Protein AF-A0A1B6KU63-F1 (afdb_monomer_lite)

Structure (mmCIF, N/CA/C/O backbone):
data_AF-A0A1B6KU63-F1
#
_entry.id   AF-A0A1B6KU63-F1
#
loop_
_atom_site.group_PDB
_atom_site.id
_atom_site.type_symbol
_atom_site.label_atom_id
_atom_site.label_alt_id
_atom_site.label_comp_id
_atom_site.label_asym_id
_atom_site.label_entity_id
_atom_site.label_seq_id
_atom_site.pdbx_PDB_ins_code
_atom_site.Cartn_x
_atom_site.Cartn_y
_atom_site.Cartn_z
_atom_site.occupancy
_atom_site.B_iso_or_equiv
_atom_site.auth_seq_id
_atom_site.auth_comp_id
_atom_site.auth_asym_id
_atom_site.auth_atom_id
_atom_site.pdbx_PDB_model_num
ATOM 1 N N . VAL A 1 1 ? 23.664 9.481 19.970 1.00 39.94 1 VAL A N 1
ATOM 2 C CA . VAL A 1 1 ? 23.948 9.221 18.544 1.00 39.94 1 VAL A CA 1
ATOM 3 C C . VAL A 1 1 ? 24.252 7.745 18.450 1.00 39.94 1 VAL A C 1
ATOM 5 O O . VAL A 1 1 ? 25.367 7.347 18.764 1.00 39.94 1 VAL A O 1
ATOM 8 N N . GLU A 1 2 ? 23.230 6.932 18.202 1.00 42.34 2 GLU A N 1
ATOM 9 C CA . GLU A 1 2 ? 23.441 5.509 17.947 1.00 42.34 2 GLU A CA 1
ATOM 10 C C . GLU A 1 2 ? 24.130 5.397 16.589 1.00 42.34 2 GLU A C 1
ATOM 12 O O . GLU A 1 2 ? 23.636 5.909 15.587 1.00 42.34 2 GLU A O 1
ATOM 17 N N . THR A 1 3 ? 25.344 4.853 16.573 1.00 46.06 3 THR A N 1
ATOM 18 C CA . THR A 1 3 ? 26.026 4.541 15.319 1.00 46.06 3 THR A CA 1
ATOM 19 C C . THR A 1 3 ? 25.211 3.462 14.612 1.00 46.06 3 THR A C 1
ATOM 21 O O . THR A 1 3 ? 24.935 2.445 15.256 1.00 46.06 3 THR A O 1
ATOM 24 N N . PRO A 1 4 ? 24.824 3.649 13.336 1.00 54.72 4 PRO A N 1
ATOM 25 C CA . PRO A 1 4 ? 24.112 2.612 12.602 1.00 54.72 4 PRO A CA 1
ATOM 26 C C . PRO A 1 4 ? 24.938 1.318 12.628 1.00 54.72 4 PRO A C 1
ATOM 28 O O . PRO A 1 4 ? 26.175 1.399 12.636 1.00 54.72 4 PRO A O 1
ATOM 31 N N . PRO A 1 5 ? 24.293 0.140 12.692 1.00 54.41 5 PRO A N 1
ATOM 32 C CA . PRO A 1 5 ? 25.000 -1.129 12.728 1.00 54.41 5 PRO A CA 1
ATOM 33 C C . PRO A 1 5 ? 25.844 -1.242 11.461 1.00 54.41 5 PRO A C 1
ATOM 35 O O . PRO A 1 5 ? 25.329 -1.391 10.358 1.00 54.41 5 PRO A O 1
ATOM 38 N N . VAL A 1 6 ? 27.160 -1.115 11.618 1.00 58.03 6 VAL A N 1
ATOM 39 C CA . VAL A 1 6 ? 28.099 -1.399 10.538 1.00 58.03 6 VAL A CA 1
ATOM 40 C C . VAL A 1 6 ? 28.054 -2.904 10.341 1.00 58.03 6 VAL A C 1
ATOM 42 O O . VAL A 1 6 ? 28.372 -3.647 11.273 1.00 58.03 6 VAL A O 1
ATOM 45 N N . ASP A 1 7 ? 27.652 -3.354 9.154 1.00 63.66 7 ASP A N 1
ATOM 46 C CA . ASP A 1 7 ? 27.760 -4.760 8.781 1.00 63.66 7 ASP A CA 1
ATOM 47 C C . ASP A 1 7 ? 29.233 -5.185 8.904 1.00 63.66 7 ASP A C 1
ATOM 49 O O . ASP A 1 7 ? 30.091 -4.862 8.074 1.00 63.66 7 ASP A O 1
ATOM 53 N N . HIS A 1 8 ? 29.538 -5.890 9.996 1.00 66.81 8 HIS A N 1
ATOM 54 C CA . HIS A 1 8 ? 30.879 -6.356 10.333 1.00 66.81 8 HIS A CA 1
ATOM 55 C C . HIS A 1 8 ? 31.481 -7.244 9.236 1.00 66.81 8 HIS A C 1
ATOM 57 O O . HIS A 1 8 ? 32.706 -7.352 9.153 1.00 66.81 8 HIS A O 1
ATOM 63 N N . GLN A 1 9 ? 30.654 -7.859 8.384 1.00 71.88 9 GLN A N 1
ATOM 64 C CA . GLN A 1 9 ? 31.113 -8.671 7.258 1.00 71.88 9 GLN A CA 1
ATOM 65 C C . GLN A 1 9 ? 31.595 -7.794 6.094 1.00 71.88 9 GLN A C 1
ATOM 67 O O . GLN A 1 9 ? 32.553 -8.138 5.397 1.00 71.88 9 GLN A O 1
ATOM 72 N N . CYS A 1 10 ? 31.013 -6.608 5.929 1.00 77.56 10 CYS A N 1
ATOM 73 C CA . CYS A 1 10 ? 31.430 -5.640 4.920 1.00 77.56 10 CYS A CA 1
ATOM 74 C C . CYS A 1 10 ? 32.659 -4.816 5.320 1.00 77.56 10 CYS A C 1
ATOM 76 O O . CYS A 1 10 ? 33.333 -4.269 4.451 1.00 77.56 10 CYS A O 1
ATOM 78 N N . ALA A 1 11 ? 33.035 -4.804 6.602 1.00 76.81 11 ALA A N 1
ATOM 79 C CA . ALA A 1 11 ? 34.240 -4.121 7.082 1.00 76.81 11 ALA A CA 1
ATOM 80 C C . ALA A 1 11 ? 35.550 -4.635 6.444 1.00 76.81 11 ALA A C 1
ATOM 82 O O . ALA A 1 11 ? 36.534 -3.898 6.379 1.00 76.81 11 ALA A O 1
ATOM 83 N N . TYR A 1 12 ? 35.568 -5.887 5.969 1.00 77.31 12 TYR A N 1
ATOM 84 C CA . TYR A 1 12 ? 36.743 -6.529 5.362 1.00 77.31 12 TYR A CA 1
ATOM 85 C C . TYR A 1 12 ? 36.529 -6.948 3.901 1.00 77.31 12 TYR A C 1
ATOM 87 O O . TYR A 1 12 ? 37.409 -7.574 3.307 1.00 77.31 12 TYR A O 1
ATOM 95 N N . THR A 1 13 ? 35.383 -6.603 3.314 1.00 79.38 13 THR A N 1
ATOM 96 C CA . THR A 1 13 ? 35.032 -6.965 1.938 1.00 79.38 13 THR A CA 1
ATOM 97 C C . THR A 1 13 ? 35.339 -5.790 1.012 1.00 79.38 13 THR A C 1
ATOM 99 O O . THR A 1 13 ? 34.719 -4.734 1.106 1.00 79.38 13 THR A O 1
ATOM 102 N N . LEU A 1 14 ? 36.317 -5.957 0.115 1.00 82.38 14 LEU A N 1
ATOM 103 C CA . LEU A 1 14 ? 36.693 -4.931 -0.858 1.00 82.38 14 LEU A CA 1
ATOM 104 C C . LEU A 1 14 ? 35.921 -5.148 -2.166 1.00 82.38 14 LEU A C 1
ATOM 106 O O . LEU A 1 14 ? 36.282 -6.006 -2.969 1.00 82.38 14 LEU A O 1
ATOM 110 N N . CYS A 1 15 ? 34.855 -4.378 -2.359 1.00 85.25 15 CYS A N 1
ATOM 111 C CA . CYS A 1 15 ? 34.044 -4.417 -3.572 1.00 85.25 15 CYS A CA 1
ATOM 112 C C . CYS A 1 15 ? 34.633 -3.531 -4.685 1.00 85.25 15 CYS A C 1
ATOM 114 O O . CYS A 1 15 ? 35.236 -2.489 -4.417 1.00 85.25 15 CYS A O 1
ATOM 116 N N . GLU A 1 16 ? 34.481 -3.955 -5.943 1.00 90.12 16 GLU A N 1
ATOM 117 C CA . GLU A 1 16 ? 34.925 -3.188 -7.112 1.00 90.12 16 GLU A CA 1
ATOM 118 C C . GLU A 1 16 ? 34.040 -1.947 -7.333 1.00 90.12 16 GLU A C 1
ATOM 120 O O . GLU A 1 16 ? 32.892 -1.881 -6.884 1.00 90.12 16 GLU A O 1
ATOM 125 N N . THR A 1 17 ? 34.553 -0.944 -8.050 1.00 85.12 17 THR A N 1
ATOM 126 C CA . THR A 1 17 ? 33.769 0.247 -8.413 1.00 85.12 17 THR A CA 1
ATOM 127 C C . THR A 1 17 ? 32.498 -0.136 -9.166 1.00 85.12 17 THR A C 1
ATOM 129 O O . THR A 1 17 ? 32.560 -0.894 -10.130 1.00 85.12 17 THR A O 1
ATOM 132 N N . GLY A 1 18 ? 31.361 0.430 -8.755 1.00 82.38 18 GLY A N 1
ATOM 133 C CA . GLY A 1 18 ? 30.047 0.083 -9.307 1.00 82.38 18 GLY A CA 1
ATOM 134 C C . GLY A 1 18 ? 29.340 -1.056 -8.568 1.00 82.38 18 GLY A C 1
ATOM 135 O O . GLY A 1 18 ? 28.272 -1.478 -9.001 1.00 82.38 18 GLY A O 1
ATOM 136 N N . THR A 1 19 ? 29.897 -1.539 -7.453 1.00 89.12 19 THR A N 1
ATOM 137 C CA . THR A 1 19 ? 29.253 -2.523 -6.575 1.00 89.12 19 THR A CA 1
ATOM 138 C C . THR A 1 19 ? 29.197 -2.028 -5.128 1.00 89.12 19 THR A C 1
ATOM 140 O O . THR A 1 19 ? 30.015 -1.205 -4.715 1.00 89.12 19 THR A O 1
ATOM 143 N N . TYR A 1 20 ? 28.224 -2.509 -4.357 1.00 87.12 20 TYR A N 1
ATOM 144 C CA . TYR A 1 20 ? 28.087 -2.252 -2.925 1.00 87.12 20 TYR A CA 1
ATOM 145 C C . TYR A 1 20 ? 28.146 -3.566 -2.144 1.00 87.12 20 TYR A C 1
ATOM 147 O O . TYR A 1 20 ? 27.834 -4.630 -2.681 1.00 87.12 20 TYR A O 1
ATOM 155 N N . CYS A 1 21 ? 28.580 -3.496 -0.887 1.00 85.75 21 CYS A N 1
ATOM 156 C CA . CYS A 1 21 ? 28.641 -4.663 -0.017 1.00 85.75 21 CYS A CA 1
ATOM 157 C C . CYS A 1 21 ? 27.356 -4.792 0.799 1.00 85.75 21 CYS A C 1
ATOM 159 O O . CYS A 1 21 ? 26.940 -3.823 1.429 1.00 85.75 21 CYS A O 1
ATOM 161 N N . LEU A 1 22 ? 26.781 -5.990 0.813 1.00 85.81 22 LEU A N 1
ATOM 162 C CA . LEU A 1 22 ? 25.681 -6.378 1.688 1.00 85.81 22 LEU A CA 1
ATOM 163 C C . LEU A 1 22 ? 25.919 -7.822 2.145 1.00 85.81 22 LEU A C 1
ATOM 165 O O . LEU A 1 22 ? 26.167 -8.696 1.310 1.00 85.81 22 LEU A O 1
ATOM 169 N N . ASP A 1 23 ? 25.905 -8.073 3.453 1.00 83.56 23 ASP A N 1
ATOM 170 C CA . ASP A 1 23 ? 26.129 -9.394 4.057 1.00 83.56 23 ASP A CA 1
ATOM 171 C C . ASP A 1 23 ? 27.428 -10.069 3.574 1.00 83.56 23 ASP A C 1
ATOM 173 O O . ASP A 1 23 ? 27.465 -11.248 3.204 1.00 83.56 23 ASP A O 1
ATOM 177 N N . GLY A 1 24 ? 28.510 -9.286 3.486 1.00 83.69 24 GLY A N 1
ATOM 178 C CA . GLY A 1 24 ? 29.826 -9.766 3.043 1.00 83.69 24 GLY A CA 1
ATOM 179 C C . GLY A 1 24 ? 29.911 -10.164 1.562 1.00 83.69 24 GLY A C 1
ATOM 180 O O . GLY A 1 24 ? 30.882 -10.804 1.151 1.00 83.69 24 GLY A O 1
ATOM 181 N N . LYS A 1 25 ? 28.914 -9.807 0.743 1.00 87.75 25 LYS A N 1
ATOM 182 C CA . LYS A 1 25 ? 28.892 -10.048 -0.707 1.00 87.75 25 LYS A CA 1
ATOM 183 C C . LYS A 1 25 ? 28.777 -8.740 -1.476 1.00 87.75 25 LYS A C 1
ATOM 185 O O . LYS A 1 25 ? 28.112 -7.809 -1.036 1.00 87.75 25 LYS A O 1
ATOM 190 N N . CYS A 1 26 ? 29.408 -8.690 -2.647 1.00 90.00 26 CYS A N 1
ATOM 191 C CA . CYS A 1 26 ? 29.334 -7.533 -3.534 1.00 90.00 26 CYS A CA 1
ATOM 192 C C . CYS A 1 26 ? 28.193 -7.695 -4.538 1.00 90.00 26 CYS A C 1
ATOM 194 O O . CYS A 1 26 ? 28.135 -8.693 -5.260 1.00 90.00 26 CYS A O 1
ATOM 196 N N . TYR A 1 27 ? 27.334 -6.685 -4.611 1.00 90.25 27 TYR A N 1
ATOM 197 C CA . TYR A 1 27 ? 26.221 -6.601 -5.549 1.00 90.25 27 TYR A CA 1
ATOM 198 C C . TYR A 1 27 ? 26.385 -5.380 -6.453 1.00 90.25 27 TYR A C 1
ATOM 200 O O . TYR A 1 27 ? 26.874 -4.350 -5.990 1.00 90.25 27 TYR A O 1
ATOM 208 N N . PRO A 1 28 ? 25.999 -5.458 -7.737 1.00 89.31 28 PRO A N 1
ATOM 209 C CA . PRO A 1 28 ? 26.008 -4.294 -8.615 1.00 89.31 28 PRO A CA 1
ATOM 210 C C . PRO A 1 28 ? 25.100 -3.196 -8.060 1.00 89.31 28 PRO A C 1
ATOM 212 O O . PRO A 1 28 ? 23.997 -3.474 -7.590 1.00 89.31 28 PRO A O 1
ATOM 215 N N . ILE A 1 29 ? 25.564 -1.948 -8.127 1.00 88.88 29 ILE A N 1
ATOM 216 C CA . ILE A 1 29 ? 24.719 -0.790 -7.835 1.00 88.88 29 ILE A CA 1
ATOM 217 C C . ILE A 1 29 ? 23.595 -0.768 -8.883 1.00 88.88 29 ILE A C 1
ATOM 219 O O . ILE A 1 29 ? 23.900 -0.860 -10.079 1.00 88.88 29 ILE A O 1
ATOM 223 N N . PRO A 1 30 ? 22.319 -0.676 -8.467 1.00 89.44 30 PRO A N 1
ATOM 224 C CA . PRO A 1 30 ? 21.201 -0.640 -9.398 1.00 89.44 30 PRO A CA 1
ATOM 225 C C . PRO A 1 30 ? 21.328 0.493 -10.421 1.00 89.44 30 PRO A C 1
ATOM 227 O O . PRO A 1 30 ? 21.847 1.572 -10.137 1.00 89.44 30 PRO A O 1
ATOM 230 N N . THR A 1 31 ? 20.846 0.231 -11.634 1.00 90.75 31 THR A N 1
ATOM 231 C CA . THR A 1 31 ? 20.759 1.216 -12.718 1.00 90.75 31 THR A CA 1
ATOM 232 C C . THR A 1 31 ? 19.416 1.058 -13.418 1.00 90.75 31 THR A C 1
ATOM 234 O O . THR A 1 31 ? 18.825 -0.016 -13.364 1.00 90.75 31 THR A O 1
ATOM 237 N N . CYS A 1 32 ? 18.994 2.074 -14.164 1.00 91.38 32 CYS A N 1
ATOM 238 C CA . CYS A 1 32 ? 17.834 1.985 -15.054 1.00 91.38 32 CYS A CA 1
ATOM 239 C C . CYS A 1 32 ? 18.055 1.102 -16.297 1.00 91.38 32 CYS A C 1
ATOM 241 O O . CYS A 1 32 ? 17.176 0.977 -17.144 1.00 91.38 32 CYS A O 1
ATOM 243 N N . THR A 1 33 ? 19.232 0.489 -16.456 1.00 89.94 33 THR A N 1
ATOM 244 C CA . THR A 1 33 ? 19.510 -0.380 -17.605 1.00 89.94 33 THR A CA 1
ATOM 245 C C . THR A 1 33 ? 18.673 -1.653 -17.505 1.00 89.94 33 THR A C 1
ATOM 247 O O . THR A 1 33 ? 18.825 -2.410 -16.550 1.00 89.94 33 THR A O 1
ATOM 250 N N . GLY A 1 34 ? 17.837 -1.913 -18.512 1.00 84.00 34 GLY A N 1
ATOM 251 C CA . GLY A 1 34 ? 16.950 -3.081 -18.539 1.00 84.00 34 GLY A CA 1
ATOM 252 C C . GLY A 1 34 ? 15.615 -2.886 -17.814 1.00 84.00 34 GLY A C 1
ATOM 253 O O . GLY A 1 34 ? 14.846 -3.838 -17.756 1.00 84.00 34 GLY A O 1
ATOM 254 N N . TYR A 1 35 ? 15.338 -1.681 -17.301 1.00 84.50 35 TYR A N 1
ATOM 255 C CA . TYR A 1 35 ? 14.004 -1.275 -16.859 1.00 84.50 35 TYR A CA 1
ATOM 256 C C . TYR A 1 35 ? 13.282 -0.605 -18.026 1.00 84.50 35 TYR A C 1
ATOM 258 O O . TYR A 1 35 ? 13.769 0.384 -18.578 1.00 84.50 35 TYR A O 1
ATOM 266 N N . GLU A 1 36 ? 12.140 -1.159 -18.416 1.00 83.81 36 GLU A N 1
ATOM 267 C CA . GLU A 1 36 ? 11.259 -0.567 -19.417 1.00 83.81 36 GLU A CA 1
ATOM 268 C C . GLU A 1 36 ? 10.095 0.096 -18.684 1.00 83.81 36 GLU A C 1
ATOM 270 O O . GLU A 1 36 ? 9.218 -0.587 -18.167 1.00 83.81 36 GLU A O 1
ATOM 275 N N . CYS A 1 37 ? 10.125 1.428 -18.603 1.00 85.75 37 CYS A N 1
ATOM 276 C CA . CYS A 1 37 ? 8.982 2.199 -18.128 1.00 85.75 37 CYS A CA 1
ATOM 277 C C . CYS A 1 37 ? 7.947 2.355 -19.239 1.00 85.75 37 CYS A C 1
ATOM 279 O O . CYS A 1 37 ? 8.259 2.234 -20.431 1.00 85.75 37 CYS A O 1
ATOM 281 N N . CYS A 1 38 ? 6.720 2.668 -18.848 1.00 82.88 38 CYS A N 1
ATOM 282 C CA . CYS A 1 38 ? 5.645 2.872 -19.796 1.00 82.88 38 CYS A CA 1
ATOM 283 C C . CYS A 1 38 ? 5.877 4.080 -20.712 1.00 82.88 38 CYS A C 1
ATOM 285 O O . CYS A 1 38 ? 6.666 4.983 -20.405 1.00 82.88 38 CYS A O 1
ATOM 287 N N . PRO A 1 39 ? 5.148 4.151 -21.841 1.00 80.81 39 PRO A N 1
ATOM 288 C CA . PRO A 1 39 ? 5.077 5.369 -22.629 1.00 80.81 39 PRO A CA 1
ATOM 289 C C . PRO A 1 39 ? 4.677 6.555 -21.748 1.00 80.81 39 PRO A C 1
ATOM 291 O O . PRO A 1 39 ? 3.659 6.519 -21.067 1.00 80.81 39 PRO A O 1
ATOM 294 N N . GLY A 1 40 ? 5.492 7.605 -21.774 1.00 78.44 40 GLY A N 1
ATOM 295 C CA . GLY A 1 40 ? 5.238 8.805 -20.984 1.00 78.44 40 GLY A CA 1
ATOM 296 C C . GLY A 1 40 ? 5.835 8.801 -19.579 1.00 78.44 40 GLY A C 1
ATOM 297 O O . GLY A 1 40 ? 5.609 9.757 -18.834 1.00 78.44 40 GLY A O 1
ATOM 298 N N . GLU A 1 41 ? 6.669 7.813 -19.261 1.00 88.62 41 GLU A N 1
ATOM 299 C CA . GLU A 1 41 ? 7.466 7.752 -18.038 1.00 88.62 41 GLU A CA 1
ATOM 300 C C . GLU A 1 41 ? 8.972 7.726 -18.332 1.00 88.62 41 GLU A C 1
ATOM 302 O O . GLU A 1 41 ? 9.416 7.387 -19.433 1.00 88.62 41 GLU A O 1
ATOM 307 N N . GLU A 1 42 ? 9.776 8.089 -17.336 1.00 90.62 42 GLU A N 1
ATOM 308 C CA . GLU A 1 42 ? 11.223 7.893 -17.346 1.00 90.62 42 GLU A CA 1
ATOM 309 C C . GLU A 1 42 ? 11.677 7.136 -16.098 1.00 90.62 42 GLU A C 1
ATOM 311 O O . GLU A 1 42 ? 11.134 7.325 -15.011 1.00 90.62 42 GLU A O 1
ATOM 316 N N . CYS A 1 43 ? 12.687 6.278 -16.248 1.00 93.12 43 CYS A N 1
ATOM 317 C CA . CYS A 1 43 ? 13.308 5.630 -15.100 1.00 93.12 43 CYS A CA 1
ATOM 318 C C . CYS A 1 43 ? 14.289 6.592 -14.432 1.00 93.12 43 CYS A C 1
ATOM 320 O O . CYS A 1 43 ? 15.203 7.113 -15.081 1.00 93.12 43 CYS A O 1
ATOM 322 N N . ILE A 1 44 ? 14.150 6.748 -13.121 1.00 94.00 44 ILE A N 1
ATOM 323 C CA . ILE A 1 44 ? 15.105 7.440 -12.262 1.00 94.00 44 ILE A CA 1
ATOM 324 C C . ILE A 1 44 ? 15.620 6.496 -11.175 1.00 94.00 44 ILE A C 1
ATOM 326 O O . ILE A 1 44 ? 14.995 5.490 -10.856 1.00 94.00 44 ILE A O 1
ATOM 330 N N . LEU A 1 45 ? 16.784 6.815 -10.609 1.00 93.38 45 LEU A N 1
ATOM 331 C CA . LEU A 1 45 ? 17.265 6.160 -9.396 1.00 93.38 45 LEU A CA 1
ATOM 332 C C . LEU A 1 45 ? 16.795 6.969 -8.192 1.00 93.38 45 LEU A C 1
ATOM 334 O O . LEU A 1 45 ? 17.216 8.113 -8.018 1.00 93.38 45 LEU A O 1
ATOM 338 N N . GLU A 1 46 ? 15.920 6.375 -7.394 1.00 93.69 46 GLU A N 1
ATOM 339 C CA . GLU A 1 46 ? 15.386 6.962 -6.175 1.00 93.69 46 GLU A CA 1
ATOM 340 C C . GLU A 1 46 ? 16.191 6.483 -4.963 1.00 93.69 46 GLU A C 1
ATOM 342 O O . GLU A 1 46 ? 16.397 5.283 -4.762 1.00 93.69 46 GLU A O 1
ATOM 347 N N . ASP A 1 47 ? 16.672 7.431 -4.158 1.00 89.56 47 ASP A N 1
ATOM 348 C CA . ASP A 1 47 ? 17.336 7.130 -2.893 1.00 89.56 47 ASP A CA 1
ATOM 349 C C . ASP A 1 47 ? 16.292 6.712 -1.851 1.00 89.56 47 ASP A C 1
ATOM 351 O O . ASP A 1 47 ? 15.326 7.434 -1.603 1.00 89.56 47 ASP A O 1
ATOM 355 N N . VAL A 1 48 ? 16.508 5.562 -1.209 1.00 87.81 48 VAL A N 1
ATOM 356 C CA . VAL A 1 48 ? 15.579 5.005 -0.216 1.00 87.81 48 VAL A CA 1
ATOM 357 C C . VAL A 1 48 ? 16.169 5.016 1.185 1.00 87.81 48 VAL A C 1
ATOM 359 O O . VAL A 1 48 ? 17.367 4.799 1.388 1.00 87.81 48 VAL A O 1
ATOM 362 N N . GLU A 1 49 ? 15.302 5.207 2.174 1.00 88.62 49 GLU A N 1
ATOM 363 C CA . GLU A 1 49 ? 15.639 4.954 3.568 1.00 88.62 49 GLU A CA 1
ATOM 364 C C . GLU A 1 49 ? 15.386 3.482 3.890 1.00 88.62 49 GLU A C 1
ATOM 366 O O . GLU A 1 49 ? 14.305 2.943 3.660 1.00 88.62 49 GLU A O 1
ATOM 371 N N . CYS A 1 50 ? 16.400 2.815 4.426 1.00 81.19 50 CYS A N 1
ATOM 372 C CA . CYS A 1 50 ? 16.328 1.416 4.804 1.00 81.19 50 CYS A CA 1
ATOM 373 C C . CYS A 1 50 ? 16.800 1.240 6.248 1.00 81.19 50 CYS A C 1
ATOM 375 O O . CYS A 1 50 ? 17.609 2.015 6.760 1.00 81.19 50 CYS A O 1
ATOM 377 N N . PHE A 1 51 ? 16.301 0.200 6.916 1.00 80.81 51 PHE A N 1
ATOM 378 C CA . PHE A 1 51 ? 16.630 -0.061 8.320 1.00 80.81 51 PHE A CA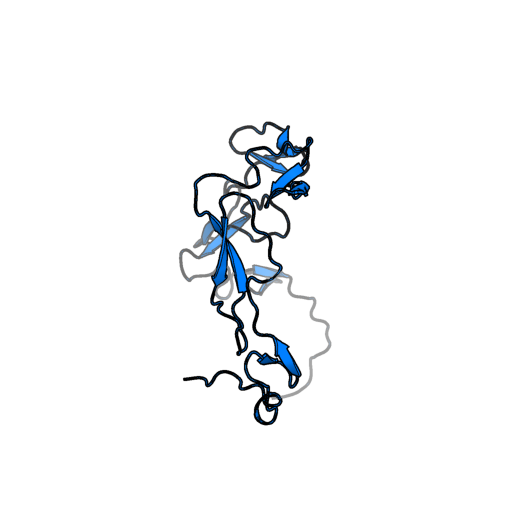 1
ATOM 379 C C . PHE A 1 51 ? 18.120 -0.369 8.547 1.00 80.81 51 PHE A C 1
ATOM 381 O O . PHE A 1 51 ? 18.645 -0.112 9.630 1.00 80.81 51 PHE A O 1
ATOM 388 N N . THR A 1 52 ? 18.810 -0.909 7.538 1.00 75.44 52 THR A N 1
ATOM 389 C CA . THR A 1 52 ? 20.212 -1.343 7.622 1.00 75.44 52 THR A CA 1
ATOM 390 C C . THR A 1 52 ? 21.003 -0.865 6.415 1.00 75.44 52 THR A C 1
ATOM 392 O O . THR A 1 52 ? 20.706 -1.258 5.292 1.00 75.44 52 THR A O 1
ATOM 395 N N . SER A 1 53 ? 22.041 -0.060 6.636 1.00 73.44 53 SER A N 1
ATOM 396 C CA . SER A 1 53 ? 22.894 0.441 5.560 1.00 73.44 53 SER A CA 1
ATOM 397 C C . SER A 1 53 ? 23.870 -0.630 5.036 1.00 73.44 53 SER A C 1
ATOM 399 O O . SER A 1 53 ? 24.298 -1.495 5.803 1.00 73.44 53 SER A O 1
ATOM 401 N N . PRO A 1 54 ? 24.284 -0.554 3.755 1.00 79.31 54 PRO A N 1
ATOM 402 C CA . PRO A 1 54 ? 23.953 0.484 2.768 1.00 79.31 54 PRO A CA 1
ATOM 403 C C . PRO A 1 54 ? 22.549 0.340 2.156 1.00 79.31 54 PRO A C 1
ATOM 405 O O . PRO A 1 54 ? 22.091 -0.769 1.905 1.00 79.31 54 PRO A O 1
ATOM 408 N N . CYS A 1 55 ? 21.911 1.480 1.864 1.00 84.56 55 CYS A N 1
ATOM 409 C CA . CYS A 1 55 ? 20.645 1.557 1.132 1.00 84.56 55 CYS A CA 1
ATOM 410 C C . CYS A 1 55 ? 20.951 1.857 -0.344 1.00 84.56 55 CYS A C 1
ATOM 412 O O . CYS A 1 55 ? 21.209 3.015 -0.678 1.00 84.56 55 CYS A O 1
ATOM 414 N N . PRO A 1 56 ? 21.044 0.845 -1.224 1.00 86.12 56 PRO A N 1
ATOM 415 C CA . PRO A 1 56 ? 21.211 1.099 -2.649 1.00 86.12 56 PRO A CA 1
ATOM 416 C C . PRO A 1 56 ? 19.964 1.815 -3.198 1.00 86.12 56 PRO A C 1
ATOM 418 O O . PRO A 1 56 ? 18.857 1.506 -2.751 1.00 86.12 56 PRO A O 1
ATOM 421 N N . PRO A 1 57 ? 20.114 2.736 -4.166 1.00 89.88 57 PRO A N 1
ATOM 422 C CA . PRO A 1 57 ? 18.965 3.374 -4.795 1.00 89.88 57 PRO A CA 1
ATOM 423 C C . PRO A 1 57 ? 18.147 2.345 -5.577 1.00 89.88 57 PRO A C 1
ATOM 425 O O . PRO A 1 57 ? 18.699 1.363 -6.085 1.00 89.88 57 PRO A O 1
ATOM 428 N N . ILE A 1 58 ? 16.848 2.586 -5.712 1.00 91.62 58 ILE A N 1
ATOM 429 C CA . ILE A 1 58 ? 15.948 1.728 -6.486 1.00 91.62 58 ILE A CA 1
ATOM 430 C C . ILE A 1 58 ? 15.611 2.386 -7.833 1.00 91.62 58 ILE A C 1
ATOM 432 O O . ILE A 1 58 ? 15.444 3.603 -7.893 1.00 91.62 58 ILE A O 1
ATOM 436 N N . PRO A 1 59 ? 15.552 1.625 -8.938 1.00 92.44 59 PRO A N 1
ATOM 437 C CA . PRO A 1 59 ? 15.002 2.121 -10.195 1.00 92.44 59 PRO A CA 1
ATOM 438 C C . PRO A 1 59 ? 13.485 2.303 -10.069 1.00 92.44 59 PRO A C 1
ATOM 440 O O . PRO A 1 59 ? 12.774 1.330 -9.822 1.00 92.44 59 PRO A O 1
ATOM 443 N N . THR A 1 60 ? 13.006 3.529 -10.264 1.00 90.56 60 THR A N 1
ATOM 444 C CA . THR A 1 60 ? 11.587 3.905 -10.181 1.00 90.56 60 THR A CA 1
ATOM 445 C C . THR A 1 60 ? 11.162 4.566 -11.491 1.00 90.56 60 THR A C 1
ATOM 447 O O . THR A 1 60 ? 11.858 5.454 -11.989 1.00 90.56 60 THR A O 1
ATOM 450 N N . CYS A 1 61 ? 10.024 4.156 -12.052 1.00 88.81 61 CYS A N 1
ATOM 451 C CA . CYS A 1 61 ? 9.407 4.832 -13.193 1.00 88.81 61 CYS A CA 1
ATOM 452 C C . CYS A 1 61 ? 8.581 6.023 -12.704 1.00 88.81 61 CYS A C 1
ATOM 454 O O . CYS A 1 61 ? 7.771 5.891 -11.789 1.00 88.81 61 CYS A O 1
ATOM 456 N N . VAL A 1 62 ? 8.816 7.202 -13.282 1.00 88.06 62 VAL A N 1
ATOM 457 C CA . VAL A 1 62 ? 8.087 8.427 -12.936 1.00 88.06 62 VAL A CA 1
ATOM 458 C C . VAL A 1 62 ? 7.480 9.076 -14.180 1.00 88.06 62 VAL A C 1
ATOM 460 O O . VAL A 1 62 ? 8.118 9.089 -15.235 1.00 88.06 62 VAL A O 1
ATOM 463 N N . PRO A 1 63 ? 6.272 9.659 -14.086 1.00 85.19 63 PRO A N 1
ATOM 464 C CA . PRO A 1 63 ? 5.604 10.274 -15.227 1.00 85.19 63 PRO A CA 1
ATOM 465 C C . PRO A 1 63 ? 6.320 11.548 -15.692 1.00 85.19 63 PRO A C 1
ATOM 467 O O . PRO A 1 63 ? 6.461 12.513 -14.937 1.00 85.19 63 PRO A O 1
ATOM 470 N N . ILE A 1 64 ? 6.710 11.586 -16.970 1.00 83.94 64 ILE A N 1
ATOM 471 C CA . ILE A 1 64 ? 7.235 12.787 -17.649 1.00 83.94 64 ILE A CA 1
ATOM 472 C C . ILE A 1 64 ? 6.136 13.579 -18.360 1.00 83.94 64 ILE A C 1
ATOM 474 O O . ILE A 1 64 ? 6.270 14.782 -18.601 1.00 83.94 64 ILE A O 1
ATOM 478 N N . ILE A 1 65 ? 5.030 12.916 -18.690 1.00 78.38 65 ILE A N 1
ATOM 479 C CA . ILE A 1 65 ? 3.818 13.507 -19.257 1.00 78.38 65 ILE A CA 1
ATOM 480 C C . ILE A 1 65 ? 2.595 12.937 -18.533 1.00 78.38 65 ILE A C 1
ATOM 482 O O . ILE A 1 65 ? 2.709 12.059 -17.691 1.00 78.38 65 ILE A O 1
ATOM 486 N N . LYS A 1 66 ? 1.403 13.464 -18.822 1.00 70.75 66 LYS A N 1
ATOM 487 C CA . LYS A 1 66 ? 0.156 13.040 -18.157 1.00 70.75 66 LYS A CA 1
ATOM 488 C C . LYS A 1 66 ? -0.442 11.738 -18.712 1.00 70.75 66 LYS A C 1
ATOM 490 O O . LYS A 1 66 ? -1.611 11.484 -18.451 1.00 70.75 66 LYS A O 1
ATOM 495 N N . GLU A 1 67 ? 0.313 10.996 -19.511 1.00 69.88 67 GLU A N 1
ATOM 496 C CA . GLU A 1 67 ? -0.127 9.707 -20.046 1.00 69.88 67 GLU A CA 1
ATOM 497 C C . GLU A 1 67 ? 0.220 8.613 -19.038 1.00 69.88 67 GLU A C 1
ATOM 499 O O . GLU A 1 67 ? 1.282 8.651 -18.419 1.00 69.88 67 GLU A O 1
ATOM 504 N N . SER A 1 68 ? -0.705 7.681 -18.846 1.00 72.56 68 SER A N 1
ATOM 505 C CA . SER A 1 68 ? -0.548 6.518 -17.979 1.00 72.56 68 SER A CA 1
ATOM 506 C C . SER A 1 68 ? -0.429 5.255 -18.823 1.00 72.56 68 SER A C 1
ATOM 508 O O . SER A 1 68 ? -1.089 5.125 -19.857 1.00 72.56 68 SER A O 1
ATOM 510 N N . CYS A 1 69 ? 0.315 4.265 -18.320 1.00 76.62 69 CYS A N 1
ATOM 511 C CA . CYS A 1 69 ? 0.326 2.894 -18.841 1.00 76.62 69 CYS A CA 1
ATOM 512 C C . CYS A 1 69 ? -1.082 2.316 -19.065 1.00 76.62 69 CYS A C 1
ATOM 514 O O . CYS A 1 69 ? -1.269 1.407 -19.869 1.00 76.62 69 CYS A O 1
ATOM 516 N N . CYS A 1 70 ? -2.069 2.834 -18.334 1.00 80.62 70 CYS A N 1
ATOM 517 C CA . CYS A 1 70 ? -3.427 2.325 -18.293 1.00 80.62 70 CYS A CA 1
ATOM 518 C C . CYS A 1 70 ? -4.417 3.060 -19.205 1.00 80.62 70 CYS A C 1
ATOM 520 O O . CYS A 1 70 ? -5.579 2.663 -19.263 1.00 80.62 70 CYS A O 1
ATOM 522 N N . ASP A 1 71 ? -3.990 4.088 -19.948 1.00 82.06 71 ASP A N 1
ATOM 523 C CA . ASP A 1 71 ? -4.898 4.889 -20.784 1.00 82.06 71 ASP A CA 1
ATOM 524 C C . ASP A 1 71 ? -5.5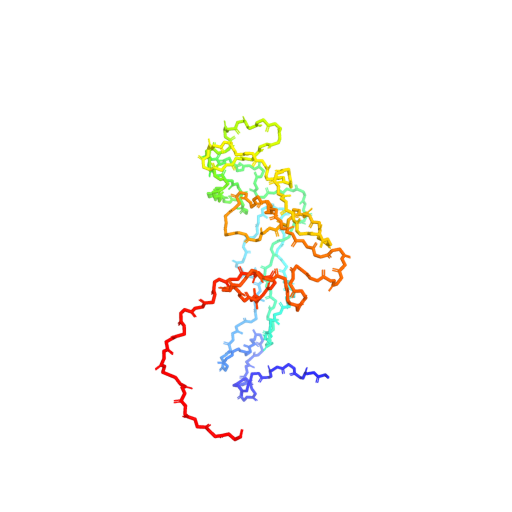13 4.086 -21.949 1.00 82.06 71 ASP A C 1
ATOM 526 O O . ASP A 1 71 ? -6.661 4.322 -22.340 1.00 82.06 71 ASP A O 1
ATOM 530 N N . GLU A 1 72 ? -4.779 3.106 -22.490 1.00 81.69 72 GLU A N 1
ATOM 531 C CA . GLU A 1 72 ? -5.245 2.233 -23.583 1.00 81.69 72 GLU A CA 1
ATOM 532 C C . GLU A 1 72 ? -5.556 0.790 -23.140 1.00 81.69 72 GLU A C 1
ATOM 534 O O . GLU A 1 72 ? -6.092 -0.000 -23.926 1.00 81.69 72 GLU A O 1
ATOM 539 N N . VAL A 1 73 ? -5.270 0.439 -21.883 1.00 85.94 73 VAL A N 1
ATOM 540 C CA . VAL A 1 73 ? -5.474 -0.913 -21.349 1.00 85.94 73 VAL A CA 1
ATOM 541 C C . VAL A 1 73 ? -6.923 -1.080 -20.897 1.00 85.94 73 VAL A C 1
ATOM 543 O O . VAL A 1 73 ? -7.431 -0.349 -20.050 1.00 85.94 73 VAL A O 1
ATOM 546 N N . LYS A 1 74 ? -7.611 -2.074 -21.464 1.00 87.88 74 LYS A N 1
ATOM 547 C CA . LYS A 1 74 ? -8.960 -2.472 -21.043 1.00 87.88 74 LYS A CA 1
ATOM 548 C C . LYS A 1 74 ? -8.888 -3.801 -20.311 1.00 87.88 74 LYS A C 1
ATOM 550 O O . LYS A 1 74 ? -8.727 -4.834 -20.955 1.00 87.88 74 LYS A O 1
ATOM 555 N N . CYS A 1 75 ? -9.038 -3.759 -18.994 1.00 86.81 75 CYS A N 1
ATOM 556 C CA . CYS A 1 75 ? -9.118 -4.960 -18.173 1.00 86.81 75 CYS A CA 1
ATOM 557 C C . CYS A 1 75 ? -10.529 -5.559 -18.181 1.00 86.81 75 CYS A C 1
ATOM 559 O O . CYS A 1 75 ? -11.521 -4.843 -18.346 1.00 86.81 75 CYS A O 1
ATOM 561 N N . GL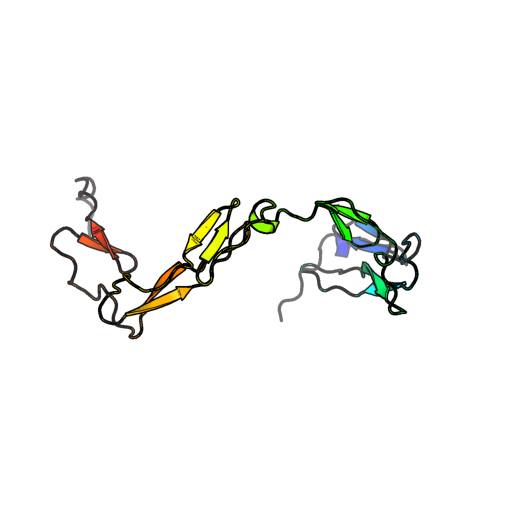U A 1 76 ? -10.603 -6.885 -18.058 1.00 85.81 76 GLU A N 1
ATOM 562 C CA . GLU A 1 76 ? -11.864 -7.608 -17.866 1.00 85.81 76 GLU A CA 1
ATOM 563 C C . GLU A 1 76 ? -12.442 -7.336 -16.465 1.00 85.81 76 GLU A C 1
ATOM 565 O O . GLU A 1 76 ? -11.748 -6.836 -15.576 1.00 85.81 76 GLU A O 1
ATOM 570 N N . ASP A 1 77 ? -13.722 -7.660 -16.256 1.00 77.94 77 ASP A N 1
ATOM 571 C CA . ASP A 1 77 ? -14.368 -7.501 -14.949 1.00 77.94 77 ASP A CA 1
ATOM 572 C C . ASP A 1 77 ? -13.592 -8.264 -13.857 1.00 77.94 77 ASP A C 1
ATOM 574 O O . ASP A 1 77 ? -13.259 -9.437 -14.024 1.00 77.94 77 ASP A O 1
ATOM 578 N N . GLY A 1 78 ? -13.330 -7.601 -12.727 1.00 71.12 78 GLY A N 1
ATOM 579 C CA . GLY A 1 78 ? -12.541 -8.155 -11.618 1.00 71.12 78 GLY A CA 1
ATOM 580 C C . GLY A 1 78 ? -11.037 -7.873 -11.693 1.00 71.12 78 GLY A C 1
ATOM 581 O O . GLY A 1 78 ? -10.308 -8.244 -10.775 1.00 71.12 78 GLY A O 1
ATOM 582 N N . TYR A 1 79 ? -10.577 -7.169 -12.730 1.00 83.69 79 TYR A N 1
ATOM 583 C CA . TYR A 1 79 ? -9.185 -6.754 -12.897 1.00 83.69 79 TYR A CA 1
ATOM 584 C C . TYR A 1 79 ? -9.073 -5.223 -12.986 1.00 83.69 79 TYR A C 1
ATOM 586 O O . TYR A 1 79 ? -9.951 -4.552 -13.531 1.00 83.69 79 TYR A O 1
ATOM 594 N N . THR A 1 80 ? -7.992 -4.656 -12.452 1.00 84.62 80 THR A N 1
ATOM 595 C CA . THR A 1 80 ? -7.628 -3.238 -12.591 1.00 84.62 80 THR A CA 1
ATOM 596 C C . THR A 1 80 ? -6.283 -3.126 -13.289 1.00 84.62 80 THR A C 1
ATOM 598 O O . THR A 1 80 ? -5.463 -4.033 -13.194 1.00 84.62 80 THR A O 1
ATOM 601 N N . CYS A 1 81 ? -6.062 -2.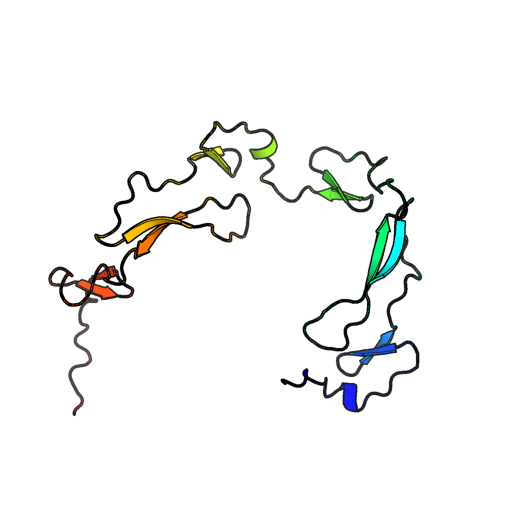031 -14.013 1.00 84.00 81 CYS A N 1
ATOM 602 C CA . CYS A 1 81 ? -4.765 -1.785 -14.626 1.00 84.00 81 CYS A CA 1
ATOM 603 C C . CYS A 1 81 ? -3.808 -1.153 -13.606 1.00 84.00 81 CYS A C 1
ATOM 605 O O . CYS A 1 81 ? -4.155 -0.147 -12.983 1.00 84.00 81 CYS A O 1
ATOM 607 N N . GLU A 1 82 ? -2.624 -1.740 -13.472 1.00 84.88 82 GLU A N 1
ATOM 608 C CA . GLU A 1 82 ? -1.482 -1.251 -12.698 1.00 84.88 82 GLU A CA 1
ATOM 609 C C . GLU A 1 82 ? -0.229 -1.456 -13.560 1.00 84.88 82 GLU A C 1
ATOM 611 O O . GLU A 1 82 ? -0.032 -2.539 -14.104 1.00 84.88 82 GLU A O 1
ATOM 616 N N . ASP A 1 83 ? 0.555 -0.399 -13.784 1.00 78.81 83 ASP A N 1
ATOM 617 C CA . ASP A 1 83 ? 1.767 -0.418 -14.625 1.00 78.81 83 ASP A CA 1
ATOM 618 C C . ASP A 1 83 ? 1.590 -1.016 -16.039 1.00 78.81 83 ASP A C 1
ATOM 620 O O . ASP A 1 83 ? 2.521 -1.523 -16.659 1.00 78.81 83 ASP A O 1
ATOM 624 N N . GLY A 1 84 ? 0.376 -0.921 -16.592 1.00 80.12 84 GLY A N 1
ATOM 625 C CA . GLY A 1 84 ? 0.045 -1.432 -17.928 1.00 80.12 84 GLY A CA 1
ATOM 626 C C . GLY A 1 84 ? -0.386 -2.899 -17.948 1.00 80.12 84 GLY A C 1
ATOM 627 O O . GLY A 1 84 ? -0.816 -3.390 -18.993 1.00 80.12 84 GLY A O 1
ATOM 628 N N . ASP A 1 85 ? -0.353 -3.570 -16.799 1.00 85.50 85 ASP A N 1
ATOM 629 C CA . ASP A 1 85 ? -0.824 -4.933 -16.619 1.00 85.50 85 ASP A CA 1
ATOM 630 C C . ASP A 1 85 ? -2.186 -4.960 -15.920 1.00 85.50 85 ASP A C 1
ATOM 632 O O . ASP A 1 85 ? -2.477 -4.193 -15.002 1.00 85.50 85 ASP A O 1
ATOM 636 N N . CYS A 1 86 ? -3.049 -5.878 -16.354 1.00 88.38 86 CYS A N 1
ATOM 637 C CA . CYS A 1 86 ? -4.304 -6.142 -15.662 1.00 88.38 86 CYS A CA 1
ATOM 638 C C . CYS A 1 86 ? -4.045 -7.069 -14.477 1.00 88.38 86 CYS A C 1
ATOM 640 O O . CYS A 1 86 ? -3.882 -8.279 -14.648 1.00 88.38 86 CYS A O 1
ATOM 642 N N . ILE A 1 87 ? -4.037 -6.498 -13.279 1.00 87.94 87 ILE A N 1
ATOM 643 C CA . ILE A 1 87 ? -3.932 -7.233 -12.023 1.00 87.94 87 ILE A CA 1
ATOM 644 C C . ILE A 1 87 ? -5.325 -7.534 -11.477 1.00 87.94 87 ILE A C 1
ATOM 646 O O . ILE A 1 87 ? -6.274 -6.784 -11.714 1.00 87.94 87 ILE A O 1
ATOM 650 N N . GLU A 1 88 ? -5.474 -8.644 -10.755 1.00 83.75 88 GLU A N 1
ATOM 651 C CA . GLU A 1 88 ? -6.720 -8.912 -10.033 1.00 83.75 88 GLU A CA 1
ATOM 652 C C . GLU A 1 88 ? -6.958 -7.773 -9.049 1.00 83.75 88 GLU A C 1
ATOM 654 O O . GLU A 1 88 ? -6.059 -7.404 -8.292 1.00 83.75 88 GLU A O 1
ATOM 659 N N . ILE A 1 89 ? -8.169 -7.213 -9.059 1.00 73.12 89 ILE A N 1
ATOM 660 C CA . ILE A 1 89 ? -8.560 -6.265 -8.023 1.00 73.12 89 ILE A CA 1
ATOM 661 C C . ILE A 1 89 ? -8.428 -7.041 -6.708 1.00 73.12 89 ILE A C 1
ATOM 663 O O . ILE A 1 89 ? -9.119 -8.058 -6.555 1.00 73.12 89 ILE A O 1
ATOM 667 N N . PRO A 1 90 ? -7.537 -6.626 -5.778 1.00 61.94 90 PRO A N 1
ATOM 668 C CA . PRO A 1 90 ? -7.430 -7.288 -4.484 1.00 61.94 90 PRO A CA 1
ATOM 669 C C . PRO A 1 90 ? -8.834 -7.338 -3.891 1.00 61.94 90 PRO A C 1
ATOM 671 O O . PRO A 1 90 ? -9.591 -6.404 -4.151 1.00 61.94 90 PRO A O 1
ATOM 674 N N . PRO A 1 91 ? -9.221 -8.394 -3.155 1.00 56.75 91 PRO A N 1
ATOM 675 C CA . PRO A 1 91 ? -10.600 -8.611 -2.739 1.00 56.75 91 PRO A CA 1
ATOM 676 C C . PRO A 1 91 ? -11.079 -7.487 -1.809 1.00 56.75 91 PRO A C 1
ATOM 678 O O . PRO A 1 91 ? -11.146 -7.636 -0.596 1.00 56.75 91 PRO A O 1
ATOM 681 N N . VAL A 1 92 ? -11.458 -6.351 -2.389 1.00 56.06 92 VAL A N 1
ATOM 682 C CA . VAL A 1 92 ? -12.504 -5.478 -1.897 1.00 56.06 92 VAL A CA 1
ATOM 683 C C . VAL A 1 92 ? -13.716 -6.338 -2.118 1.00 56.06 92 VAL A C 1
ATOM 685 O O . VAL A 1 92 ? -14.148 -6.450 -3.263 1.00 56.06 92 VAL A O 1
ATOM 688 N N . ASP A 1 93 ? -14.096 -7.074 -1.071 1.00 59.16 93 ASP A N 1
ATOM 689 C CA . ASP A 1 93 ? -15.074 -8.156 -1.101 1.00 59.16 93 ASP A CA 1
ATOM 690 C C . ASP A 1 93 ? -15.990 -8.028 -2.321 1.00 59.16 93 ASP A C 1
ATOM 692 O O . ASP A 1 93 ? -16.840 -7.142 -2.386 1.00 59.16 93 ASP A O 1
ATOM 696 N N . HIS A 1 94 ? -15.711 -8.823 -3.359 1.00 60.72 94 HIS A N 1
ATOM 697 C CA . HIS A 1 94 ? -16.237 -8.602 -4.713 1.00 60.72 94 HIS A CA 1
ATOM 698 C C . HIS A 1 94 ? -17.778 -8.640 -4.736 1.00 60.72 94 HIS A C 1
ATOM 700 O O . HIS A 1 94 ? -18.434 -8.174 -5.669 1.00 60.72 94 HIS A O 1
ATOM 706 N N . GLN A 1 95 ? -18.364 -9.188 -3.672 1.00 64.38 95 GLN A N 1
ATOM 707 C CA . GLN A 1 95 ? -19.789 -9.205 -3.390 1.00 64.38 95 GLN A CA 1
ATOM 708 C C . GLN A 1 95 ? -20.316 -7.817 -2.972 1.00 64.38 95 GLN A C 1
ATOM 710 O O . GLN A 1 95 ? -21.440 -7.453 -3.316 1.00 64.38 95 GLN A O 1
ATOM 715 N N . CYS A 1 96 ? -19.508 -6.999 -2.300 1.00 72.56 96 CYS A N 1
ATOM 716 C CA . CYS A 1 96 ? -19.805 -5.615 -1.940 1.00 72.56 96 CYS A CA 1
ATOM 717 C C . CYS A 1 96 ? -19.712 -4.621 -3.097 1.00 72.56 96 CYS A C 1
ATOM 719 O O . CYS A 1 96 ? -20.383 -3.593 -3.047 1.00 72.56 96 CYS A O 1
ATOM 721 N N . ALA A 1 97 ? -18.985 -4.937 -4.173 1.00 69.31 97 ALA A N 1
ATOM 722 C CA . ALA A 1 97 ? -18.938 -4.092 -5.373 1.00 69.31 97 ALA A CA 1
ATOM 723 C C . ALA A 1 97 ? -20.332 -3.862 -5.998 1.00 69.31 97 ALA A C 1
ATOM 725 O O . ALA A 1 97 ? -20.591 -2.817 -6.592 1.00 69.31 97 ALA A O 1
ATOM 726 N N . TYR A 1 98 ? -21.247 -4.822 -5.822 1.00 72.50 98 TYR A N 1
ATOM 727 C CA . TYR A 1 98 ? -22.611 -4.783 -6.359 1.00 72.50 98 TYR A CA 1
ATOM 728 C C . TYR A 1 98 ? -23.699 -4.710 -5.275 1.00 72.50 98 TYR A C 1
ATOM 730 O O . TYR A 1 98 ? -24.889 -4.762 -5.594 1.00 72.50 98 TYR A O 1
ATOM 738 N N . THR A 1 99 ? -23.317 -4.580 -4.002 1.00 76.75 99 THR A N 1
ATOM 739 C CA . THR A 1 99 ? -24.254 -4.521 -2.873 1.00 76.75 99 THR A CA 1
ATOM 740 C C . THR A 1 99 ? -24.426 -3.077 -2.414 1.00 76.75 99 THR A C 1
ATOM 742 O O . THR A 1 99 ? -23.516 -2.473 -1.853 1.00 76.75 99 THR A O 1
ATOM 745 N N . LEU A 1 100 ? -25.617 -2.511 -2.634 1.00 80.62 100 LEU A N 1
ATOM 746 C CA . LEU A 1 100 ? -25.948 -1.166 -2.169 1.00 80.62 100 LEU A CA 1
ATOM 747 C C . LEU A 1 100 ? -26.447 -1.217 -0.720 1.00 80.62 100 LEU A C 1
ATOM 749 O O . LEU A 1 100 ? -27.602 -1.562 -0.468 1.00 80.62 100 LEU A O 1
ATOM 753 N N . CYS A 1 101 ? -25.577 -0.863 0.220 1.00 83.88 101 CYS A N 1
ATOM 754 C CA . CYS A 1 101 ? -25.921 -0.748 1.632 1.00 83.88 101 CYS A CA 1
ATOM 755 C C . CYS A 1 101 ? -26.535 0.622 1.964 1.00 83.88 101 CYS A C 1
ATOM 757 O O . CYS A 1 101 ? -26.128 1.653 1.425 1.00 83.88 101 CYS A O 1
ATOM 759 N N . GLU A 1 102 ? -27.541 0.636 2.842 1.00 88.50 102 GLU A N 1
ATOM 760 C CA . GLU A 1 102 ? -28.186 1.869 3.303 1.00 88.50 102 GLU A CA 1
ATOM 761 C C . GLU A 1 102 ? -27.239 2.694 4.191 1.00 88.50 102 GLU A C 1
ATOM 763 O O . GLU A 1 102 ? -26.290 2.179 4.789 1.00 88.50 102 GLU A O 1
ATOM 768 N N . THR A 1 103 ? -27.498 3.998 4.308 1.00 83.12 103 THR A N 1
ATOM 769 C CA . THR A 1 103 ? -26.703 4.882 5.169 1.00 83.12 103 THR A CA 1
ATOM 770 C C . THR A 1 103 ? -26.701 4.377 6.615 1.00 83.12 103 THR A C 1
ATOM 772 O O . THR A 1 103 ? -27.754 4.071 7.167 1.00 83.12 103 THR A O 1
ATOM 775 N N . GLY A 1 104 ? -25.521 4.318 7.240 1.00 80.12 104 GLY A N 1
ATOM 776 C CA . GLY A 1 104 ? -25.358 3.764 8.590 1.00 80.12 104 GLY A CA 1
ATOM 777 C C . GLY A 1 104 ? -25.049 2.264 8.623 1.00 80.12 104 GLY A C 1
ATOM 778 O O . GLY A 1 104 ? -25.008 1.680 9.703 1.00 80.12 104 GLY A O 1
ATOM 779 N N . THR A 1 105 ? -24.805 1.642 7.467 1.00 86.06 105 THR A N 1
ATOM 780 C CA . THR A 1 105 ? -24.341 0.254 7.356 1.00 86.06 105 THR A CA 1
ATOM 781 C C . THR A 1 105 ? -23.053 0.170 6.533 1.00 86.06 105 THR A C 1
ATOM 783 O O . THR A 1 105 ? -22.787 1.038 5.701 1.00 86.06 105 THR A O 1
ATOM 786 N N . TYR A 1 106 ? -22.238 -0.854 6.778 1.00 82.69 106 TYR A N 1
ATOM 787 C CA . TYR A 1 106 ? -21.064 -1.199 5.978 1.00 82.69 106 TYR A CA 1
ATOM 788 C C . TYR A 1 106 ? -21.258 -2.581 5.349 1.00 82.69 106 TYR A C 1
ATOM 790 O O . TYR A 1 106 ? -22.016 -3.402 5.867 1.00 82.69 106 TYR A O 1
ATOM 798 N N . CYS A 1 107 ? -20.601 -2.827 4.219 1.00 81.81 107 CYS A N 1
ATOM 799 C CA . CYS A 1 107 ? -20.710 -4.094 3.510 1.00 81.81 107 CYS A CA 1
ATOM 800 C C . CYS A 1 107 ? -19.543 -5.023 3.859 1.00 81.81 107 CYS A C 1
ATOM 802 O O . CYS A 1 107 ? -18.393 -4.597 3.802 1.00 81.81 107 CYS A O 1
ATOM 804 N N . LEU A 1 108 ? -19.846 -6.276 4.195 1.00 82.19 108 LEU A N 1
ATOM 805 C CA . LEU A 1 108 ? -18.877 -7.346 4.421 1.00 82.19 108 LEU A CA 1
ATOM 806 C C . LEU A 1 108 ? -19.474 -8.680 3.944 1.00 82.19 108 LEU A C 1
ATOM 808 O O . LEU A 1 108 ? -20.622 -9.000 4.252 1.00 82.19 108 LEU A O 1
ATOM 812 N N . ASP A 1 109 ? -18.715 -9.449 3.178 1.00 78.88 109 ASP A N 1
ATOM 813 C CA . ASP A 1 109 ? -19.134 -10.675 2.482 1.00 78.88 109 ASP A CA 1
ATOM 814 C C . ASP A 1 109 ? -20.484 -10.558 1.743 1.00 78.88 109 ASP A C 1
ATOM 816 O O . ASP A 1 109 ? -21.363 -11.419 1.856 1.00 78.88 109 ASP A O 1
ATOM 820 N N . GLY A 1 110 ? -20.697 -9.447 1.028 1.00 78.00 110 GLY A N 1
ATOM 821 C CA . GLY A 1 110 ? -21.930 -9.168 0.281 1.00 78.00 110 GLY A CA 1
ATOM 822 C C . GLY A 1 110 ? -23.159 -8.907 1.151 1.00 78.00 110 GLY A C 1
ATOM 823 O O . GLY A 1 110 ? -24.291 -8.966 0.665 1.00 78.00 110 GLY A O 1
ATOM 824 N N . LYS A 1 111 ? -22.967 -8.660 2.449 1.00 84.06 111 LYS A N 1
ATOM 825 C CA . LYS A 1 111 ? -24.037 -8.376 3.408 1.00 84.06 111 LYS A CA 1
ATOM 826 C C . LYS A 1 111 ? -23.808 -7.040 4.091 1.00 84.06 111 LYS A C 1
ATOM 828 O O . LYS A 1 111 ? -22.685 -6.679 4.422 1.00 84.06 111 LYS A O 1
ATOM 833 N N . CYS A 1 112 ? -24.900 -6.327 4.342 1.00 87.69 112 CYS A N 1
ATOM 834 C CA . CYS A 1 112 ? -24.861 -5.059 5.055 1.00 87.69 112 CYS A CA 1
ATOM 835 C C . CYS A 1 112 ? -24.986 -5.289 6.562 1.00 87.69 112 CYS A C 1
ATOM 837 O O . CYS A 1 112 ? -25.943 -5.918 7.023 1.00 87.69 112 CYS A O 1
ATOM 839 N N . TYR A 1 113 ? -24.049 -4.732 7.318 1.00 87.12 113 TYR A N 1
ATOM 840 C CA . TYR A 1 113 ? -24.032 -4.736 8.775 1.00 87.12 113 TYR A CA 1
ATOM 841 C C . TYR A 1 113 ? -24.145 -3.306 9.300 1.00 87.12 113 TYR A C 1
ATOM 843 O O . TYR A 1 113 ? -23.593 -2.392 8.689 1.00 87.12 113 TYR A O 1
ATOM 851 N N . PRO A 1 114 ? -24.846 -3.071 10.419 1.00 86.06 114 PRO A N 1
ATOM 852 C CA . PRO A 1 114 ? -24.892 -1.749 11.031 1.00 86.06 114 PRO A CA 1
ATOM 853 C C . PRO A 1 114 ? -23.487 -1.298 11.430 1.00 86.06 114 PRO A C 1
ATOM 855 O O . PRO A 1 114 ? -22.719 -2.076 11.998 1.00 86.06 114 PRO A O 1
ATOM 858 N N . ILE A 1 115 ? -23.161 -0.036 11.144 1.00 86.44 115 ILE A N 1
ATOM 859 C CA . ILE A 1 115 ? -21.943 0.585 11.667 1.00 86.44 115 ILE A CA 1
ATOM 860 C C . ILE A 1 115 ? -22.077 0.615 13.194 1.00 86.44 115 ILE A C 1
ATOM 862 O O . ILE A 1 115 ? -23.104 1.095 13.691 1.00 86.44 115 ILE A O 1
ATOM 866 N N . PRO A 1 116 ? -21.092 0.091 13.943 1.00 85.12 116 PRO A N 1
ATOM 867 C CA . PRO A 1 116 ? -21.146 0.097 15.395 1.00 85.12 116 PRO A CA 1
ATOM 868 C C . PRO A 1 116 ? -21.327 1.511 15.948 1.00 85.12 116 PRO A C 1
ATOM 870 O O . PRO A 1 116 ? -20.824 2.492 15.403 1.00 85.12 116 PRO A O 1
ATOM 873 N N . THR A 1 117 ? -22.076 1.617 17.043 1.00 86.94 117 THR A N 1
ATOM 874 C CA . THR A 1 117 ? -22.298 2.877 17.758 1.00 86.94 117 THR A CA 1
ATOM 875 C C . THR A 1 117 ? -22.181 2.624 19.252 1.00 86.94 117 THR A C 1
ATOM 877 O O . THR A 1 117 ? -22.396 1.503 19.704 1.00 86.94 117 THR A O 1
ATOM 880 N N . CYS A 1 118 ? -21.950 3.677 20.027 1.00 86.62 118 CYS A N 1
ATOM 881 C CA . CYS A 1 118 ? -22.015 3.619 21.486 1.00 86.62 118 CYS A CA 1
ATOM 882 C C . CYS A 1 118 ? -23.446 3.501 22.048 1.00 86.62 118 CYS A C 1
ATOM 884 O O . CYS A 1 118 ? -23.638 3.460 23.261 1.00 86.62 118 CYS A O 1
ATOM 886 N N . ASN A 1 119 ? -24.480 3.456 21.198 1.00 83.44 119 ASN A N 1
ATOM 887 C CA . ASN A 1 119 ? -25.852 3.305 21.673 1.00 83.44 119 ASN A CA 1
ATOM 888 C C . ASN A 1 119 ? -26.056 1.903 22.258 1.00 83.44 119 ASN A C 1
ATOM 890 O O . ASN A 1 119 ? -25.889 0.906 21.560 1.00 83.44 119 ASN A O 1
ATOM 894 N N . GLY A 1 120 ? -26.467 1.838 23.525 1.00 79.69 120 GLY A N 1
ATOM 895 C CA . GLY A 1 120 ? -26.644 0.574 24.245 1.00 79.69 120 GLY A CA 1
ATOM 896 C C . GLY A 1 120 ? -25.359 0.007 24.858 1.00 79.69 120 GLY A C 1
ATOM 897 O O . GLY A 1 120 ? -25.423 -1.063 25.453 1.00 79.69 120 GLY A O 1
ATOM 898 N N . TYR A 1 121 ? -24.228 0.717 24.748 1.00 79.75 121 TYR A N 1
ATOM 899 C CA . TYR A 1 121 ? -23.022 0.450 25.531 1.00 79.75 121 TYR A CA 1
ATOM 900 C C . TYR A 1 121 ? -23.063 1.276 26.818 1.00 79.75 121 TYR A C 1
ATOM 902 O O . TYR A 1 121 ? -23.004 2.505 26.783 1.00 79.75 121 TYR A O 1
ATOM 910 N N . GLU A 1 122 ? -23.197 0.597 27.955 1.00 78.06 122 GLU A N 1
ATOM 911 C CA . GLU A 1 122 ? -23.130 1.222 29.276 1.00 78.06 122 GLU A CA 1
ATOM 912 C C . GLU A 1 122 ? -21.703 1.093 29.818 1.00 78.06 122 GLU A C 1
ATOM 914 O O . GLU A 1 122 ? -21.280 0.008 30.210 1.00 78.06 122 GLU A O 1
ATOM 919 N N . CYS A 1 123 ? -20.964 2.205 29.816 1.00 77.25 123 CYS A N 1
ATOM 920 C CA . CYS A 1 123 ? -19.652 2.294 30.458 1.00 77.25 123 CYS A CA 1
ATOM 921 C C . CYS A 1 123 ? -19.788 2.616 31.949 1.00 77.25 123 CYS A C 1
ATOM 923 O O . CYS A 1 123 ? -20.833 3.090 32.414 1.00 77.25 123 CYS A O 1
ATOM 925 N N . CYS A 1 124 ? -18.724 2.379 32.712 1.00 68.88 124 CYS A N 1
ATOM 926 C CA . CYS A 1 124 ? -18.735 2.656 34.138 1.00 68.88 124 CYS A CA 1
ATOM 927 C C . CYS A 1 124 ? -18.801 4.169 34.435 1.00 68.88 124 CYS A C 1
ATOM 929 O O . CYS A 1 124 ? -18.443 5.004 33.600 1.00 68.88 124 CYS A O 1
ATOM 931 N N . PRO A 1 125 ? -19.246 4.569 35.644 1.00 64.56 125 PRO A N 1
ATOM 932 C CA . PRO A 1 125 ? -19.178 5.965 36.064 1.00 64.56 125 PRO A CA 1
ATOM 933 C C . PRO A 1 125 ? -17.737 6.481 35.996 1.00 64.56 125 PRO A C 1
ATOM 935 O O . PRO A 1 125 ? -16.864 5.933 36.658 1.00 64.56 125 PRO A O 1
ATOM 938 N N . GLY A 1 126 ? -17.509 7.549 35.230 1.00 64.88 126 GLY A N 1
ATOM 939 C CA . GLY A 1 126 ? -16.168 8.099 34.999 1.00 64.88 126 GLY A CA 1
ATOM 940 C C . GLY A 1 126 ? -15.566 7.734 33.641 1.00 64.88 126 GLY A C 1
ATOM 941 O O . GLY A 1 126 ? -14.516 8.273 33.296 1.00 64.88 126 GLY A O 1
ATOM 942 N N . GLU A 1 127 ? -16.249 6.910 32.850 1.00 78.81 127 GLU A N 1
ATOM 943 C CA . GLU A 1 127 ? -15.868 6.557 31.484 1.00 78.81 127 GLU A CA 1
ATOM 944 C C . GLU A 1 127 ? -16.839 7.133 30.448 1.00 78.81 127 GLU A C 1
ATOM 946 O O . GLU A 1 127 ? -18.008 7.406 30.732 1.00 78.81 127 GLU A O 1
ATOM 951 N N . GLU A 1 128 ? -16.347 7.296 29.223 1.00 85.06 128 GLU A N 1
ATOM 952 C CA . GLU A 1 128 ? -17.161 7.529 28.036 1.00 85.06 128 GLU A CA 1
ATOM 953 C C . GLU A 1 128 ? -16.938 6.410 27.027 1.00 85.06 128 GLU A C 1
ATOM 955 O O . GLU A 1 128 ? -15.830 5.900 26.874 1.00 85.06 128 GLU A O 1
ATOM 960 N N . CYS A 1 129 ? -18.000 6.033 26.319 1.00 88.50 129 CYS A N 1
ATOM 961 C CA . CYS A 1 129 ? -17.852 5.176 25.155 1.00 88.50 129 CYS A CA 1
ATOM 962 C C . CYS A 1 129 ? -17.345 6.013 23.983 1.00 88.50 129 CYS A C 1
ATOM 964 O O . CYS A 1 129 ? -17.952 7.029 23.628 1.00 88.50 129 CYS A O 1
ATOM 966 N N . ILE A 1 130 ? -16.284 5.538 23.345 1.00 90.44 130 ILE A N 1
ATOM 967 C CA . ILE A 1 130 ? -15.792 6.038 22.067 1.00 90.44 130 ILE A CA 1
ATOM 968 C C . ILE A 1 130 ? -15.812 4.917 21.032 1.00 90.44 130 ILE A C 1
ATOM 970 O O . ILE A 1 130 ? -15.831 3.736 21.369 1.00 90.44 130 ILE A O 1
ATOM 974 N N . LEU A 1 131 ? -15.818 5.291 19.756 1.00 89.75 131 LEU A N 1
ATOM 975 C CA . LEU A 1 131 ? -15.572 4.357 18.664 1.00 89.75 131 LEU A CA 1
ATOM 976 C C . LEU A 1 131 ? -14.078 4.383 18.352 1.00 89.75 131 LEU A C 1
ATOM 978 O O . LEU A 1 131 ? -13.556 5.421 17.948 1.00 89.75 131 LEU A O 1
ATOM 982 N N . GLU A 1 132 ? -13.408 3.261 18.577 1.00 88.75 132 GLU A N 1
ATOM 983 C CA . GLU A 1 132 ? -11.987 3.085 18.30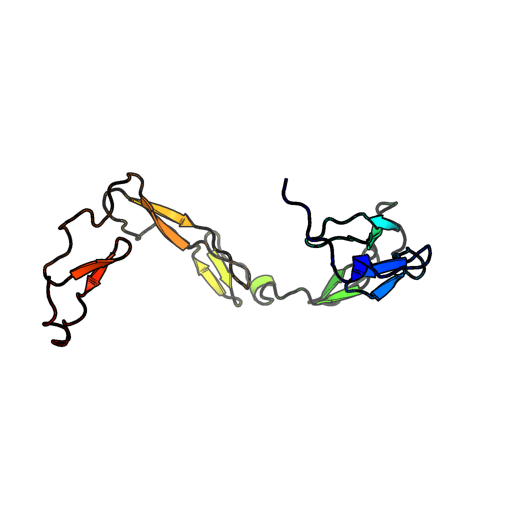8 1.00 88.75 132 GLU A CA 1
ATOM 984 C C . GLU A 1 132 ? -11.796 2.408 16.948 1.00 88.75 132 GLU A C 1
ATOM 986 O O . GLU A 1 132 ? -12.391 1.362 16.668 1.00 88.75 132 GLU A O 1
ATOM 991 N N . ASP A 1 133 ? -10.978 3.022 16.093 1.00 85.88 133 ASP A N 1
ATOM 992 C CA . ASP A 1 133 ? -10.593 2.440 14.811 1.00 85.88 133 ASP A CA 1
ATOM 993 C C . ASP A 1 133 ? -9.626 1.275 15.048 1.00 85.88 133 ASP A C 1
ATOM 995 O O . ASP A 1 133 ? -8.631 1.412 15.760 1.00 85.88 133 ASP A O 1
ATOM 999 N N . VAL A 1 134 ? -9.909 0.124 14.434 1.00 83.88 134 VAL A N 1
ATOM 1000 C CA . VAL A 1 134 ? -9.085 -1.083 14.572 1.00 83.88 134 VAL A CA 1
ATOM 1001 C C . VAL A 1 134 ? -8.331 -1.387 13.290 1.00 83.88 134 VAL A C 1
ATOM 1003 O O . VAL A 1 134 ? -8.870 -1.282 12.187 1.00 83.88 134 VAL A O 1
ATOM 1006 N N . GLU A 1 135 ? -7.090 -1.839 13.440 1.00 82.88 135 GLU A N 1
ATOM 1007 C CA . GLU A 1 135 ? -6.351 -2.446 12.341 1.00 82.88 135 GLU A CA 1
ATOM 1008 C C . GLU A 1 135 ? -6.795 -3.899 12.182 1.00 82.88 135 GLU A C 1
ATOM 1010 O O . GLU A 1 135 ? -6.726 -4.707 13.110 1.00 82.88 135 GLU A O 1
ATOM 1015 N N . CYS A 1 136 ? -7.274 -4.239 10.992 1.00 75.56 136 CYS A N 1
ATOM 1016 C CA . CYS A 1 136 ? -7.714 -5.582 10.667 1.00 75.56 136 CYS A CA 1
ATOM 1017 C C . CYS A 1 136 ? -7.049 -6.053 9.371 1.00 75.56 136 CYS A C 1
ATOM 1019 O O . CYS A 1 136 ? -6.688 -5.255 8.510 1.00 75.56 136 CYS A O 1
ATOM 1021 N N . PHE A 1 137 ? -6.870 -7.368 9.228 1.00 74.19 137 PHE A N 1
ATOM 1022 C CA . PHE A 1 137 ? -6.182 -7.942 8.066 1.00 74.19 137 PHE A CA 1
ATOM 1023 C C . PHE A 1 137 ? -6.951 -7.758 6.746 1.00 74.19 137 PHE A C 1
ATOM 1025 O O . PHE A 1 137 ? -6.353 -7.859 5.678 1.00 74.19 137 PHE A O 1
ATOM 1032 N N . THR A 1 138 ? -8.263 -7.515 6.807 1.00 64.38 138 THR A N 1
ATOM 1033 C CA . THR A 1 138 ? -9.155 -7.442 5.640 1.00 64.38 138 THR A CA 1
ATOM 1034 C C . THR A 1 138 ? -10.182 -6.330 5.812 1.00 64.38 138 THR A C 1
ATOM 1036 O O . THR A 1 138 ? -10.958 -6.362 6.761 1.00 64.38 138 THR A O 1
ATOM 1039 N N . SER A 1 139 ? -10.229 -5.377 4.884 1.00 64.81 139 SER A N 1
ATOM 1040 C CA . SER A 1 139 ? -11.199 -4.281 4.911 1.00 64.81 139 SER A CA 1
ATOM 1041 C C . SER A 1 139 ? -12.613 -4.730 4.485 1.00 64.81 139 SER A C 1
ATOM 1043 O O . SER A 1 139 ? -12.750 -5.689 3.722 1.00 64.81 139 SER A O 1
ATOM 1045 N N . PRO A 1 140 ? -13.674 -4.023 4.925 1.00 71.44 140 PRO A N 1
ATOM 1046 C CA . PRO A 1 140 ? -13.653 -2.880 5.846 1.00 71.44 140 PRO A CA 1
ATOM 1047 C C . PRO A 1 140 ? -13.414 -3.275 7.313 1.00 71.44 140 PRO A C 1
ATOM 1049 O O . PRO A 1 140 ? -13.918 -4.293 7.776 1.00 71.44 140 PRO A O 1
ATOM 1052 N N . CYS A 1 141 ? -12.691 -2.419 8.046 1.00 78.50 141 CYS A N 1
ATOM 1053 C CA . CYS A 1 141 ? -12.488 -2.531 9.494 1.00 78.50 141 CYS A CA 1
ATOM 1054 C C . CYS A 1 141 ? -13.515 -1.640 10.214 1.00 78.50 141 CYS A C 1
ATOM 1056 O O . CYS A 1 141 ? -13.305 -0.428 10.297 1.00 78.50 141 CYS A O 1
ATOM 1058 N N . PRO A 1 142 ? -14.663 -2.173 10.669 1.00 81.38 142 PRO A N 1
ATOM 1059 C CA . PRO A 1 142 ? -15.615 -1.375 11.431 1.00 81.38 142 PRO A CA 1
ATOM 1060 C C . PRO A 1 142 ? -14.997 -0.970 12.780 1.00 81.38 142 PRO A C 1
ATOM 1062 O O . PRO A 1 142 ? -14.338 -1.801 13.408 1.00 81.38 142 PRO A O 1
ATOM 1065 N N . PRO A 1 143 ? -15.226 0.267 13.253 1.00 84.56 143 PRO A N 1
ATOM 1066 C CA . PRO A 1 143 ? -14.735 0.685 14.558 1.00 84.56 143 PRO A CA 1
ATOM 1067 C C . PRO A 1 143 ? -15.447 -0.089 15.667 1.00 84.56 143 PRO A C 1
ATOM 1069 O O . PRO A 1 143 ? -16.610 -0.475 15.516 1.00 84.56 143 PRO A O 1
ATOM 1072 N N . ILE A 1 144 ? -14.779 -0.289 16.798 1.00 87.75 144 ILE A N 1
ATOM 1073 C CA . ILE A 1 144 ? -15.358 -0.973 17.957 1.00 87.75 144 ILE A CA 1
ATOM 1074 C C . ILE A 1 144 ? -15.745 0.043 19.040 1.00 87.75 144 ILE A C 1
ATOM 1076 O O . ILE A 1 144 ? -15.024 1.012 19.262 1.00 87.75 144 ILE A O 1
ATOM 1080 N N . PRO A 1 145 ? -16.894 -0.129 19.712 1.00 88.00 145 PRO A N 1
ATOM 1081 C CA . PRO A 1 145 ? -17.221 0.653 20.897 1.00 88.00 145 PRO A CA 1
ATOM 1082 C C . PRO A 1 145 ? -16.324 0.234 22.070 1.00 88.00 145 PRO A C 1
ATOM 1084 O O . PRO A 1 145 ? -16.398 -0.903 22.541 1.00 88.00 145 PRO A O 1
ATOM 1087 N N . THR A 1 146 ? -15.512 1.173 22.549 1.00 87.38 146 THR A N 1
ATOM 1088 C CA . THR A 1 146 ? -14.570 1.009 23.662 1.00 87.38 146 THR A CA 1
ATOM 1089 C C . THR A 1 146 ? -14.909 2.014 24.762 1.00 87.38 146 THR A C 1
ATOM 1091 O O . THR A 1 146 ? -15.120 3.195 24.487 1.00 87.38 146 THR A O 1
ATOM 1094 N N . CYS A 1 147 ? -14.953 1.565 26.017 1.00 84.50 147 CYS A N 1
ATOM 1095 C CA . CYS A 1 147 ? -15.065 2.460 27.168 1.00 84.50 147 CYS A CA 1
ATOM 1096 C C . CYS A 1 147 ? -13.681 2.999 27.531 1.00 84.50 147 CYS A C 1
ATOM 1098 O O . CYS A 1 147 ? -12.744 2.225 27.725 1.00 84.50 147 CYS A O 1
ATOM 1100 N N . VAL A 1 148 ? -13.550 4.323 27.601 1.00 82.19 148 VAL A N 1
ATOM 1101 C CA . VAL A 1 148 ? -12.305 4.994 27.983 1.00 82.19 148 VAL A CA 1
ATOM 1102 C C . VAL A 1 148 ? -12.524 5.910 29.187 1.00 82.19 148 VAL A C 1
ATOM 1104 O O . VAL A 1 148 ? -13.574 6.548 29.295 1.00 82.19 148 VAL A O 1
ATOM 1107 N N . PRO A 1 149 ? -11.542 6.020 30.096 1.00 73.75 149 PRO A N 1
ATOM 1108 C CA . PRO A 1 149 ? -11.653 6.872 31.273 1.00 73.75 149 PRO A CA 1
ATOM 1109 C C . PRO A 1 149 ? -11.658 8.363 30.902 1.00 73.75 149 PRO A C 1
ATOM 1111 O O . PRO A 1 149 ? -10.702 8.874 30.319 1.00 73.75 149 PRO A O 1
ATOM 1114 N N . ILE A 1 150 ? -12.702 9.088 31.318 1.00 68.06 150 ILE A N 1
ATOM 1115 C CA . ILE A 1 150 ? -12.772 10.564 31.280 1.00 68.06 150 ILE A CA 1
ATOM 1116 C C . ILE A 1 150 ? -12.002 11.151 32.470 1.00 68.06 150 ILE A C 1
ATOM 1118 O O . ILE A 1 150 ? -11.410 12.231 32.402 1.00 68.06 150 ILE A O 1
ATOM 1122 N N . ILE A 1 151 ? -12.019 10.430 33.590 1.00 58.22 151 ILE A N 1
ATOM 1123 C CA . ILE A 1 151 ? -11.281 10.740 34.811 1.00 58.22 151 ILE A CA 1
ATOM 1124 C C . ILE A 1 151 ? -10.407 9.543 35.179 1.00 58.22 151 ILE A C 1
ATOM 1126 O O . ILE A 1 151 ? -10.749 8.403 34.900 1.00 58.22 151 ILE A O 1
ATOM 1130 N N . LYS A 1 152 ? -9.266 9.797 35.823 1.00 52.91 152 LYS A N 1
ATOM 1131 C CA . LYS A 1 152 ? -8.313 8.753 36.239 1.00 52.91 152 LYS A CA 1
ATOM 1132 C C . LYS A 1 152 ? -8.836 7.808 37.335 1.00 52.91 152 LYS A C 1
ATOM 1134 O O . LYS A 1 152 ? -8.069 6.961 37.775 1.00 52.91 152 LYS A O 1
ATOM 1139 N N . GLU A 1 153 ? -10.071 7.998 37.796 1.00 52.12 153 GLU A N 1
ATOM 1140 C CA . GLU A 1 153 ? -10.710 7.128 38.782 1.00 52.12 153 GLU A CA 1
ATOM 1141 C C . GLU A 1 153 ? -11.370 5.971 38.037 1.00 52.12 153 GLU A C 1
ATOM 1143 O O . GLU A 1 153 ? -12.291 6.169 37.243 1.00 52.12 153 GLU A O 1
ATOM 1148 N N . SER A 1 154 ? -10.813 4.781 38.242 1.00 52.97 154 SER A N 1
ATOM 1149 C CA . SER A 1 154 ? -11.143 3.574 37.499 1.00 52.97 154 SER A CA 1
ATOM 1150 C C . SER A 1 154 ? -12.414 2.908 38.035 1.00 52.97 154 SER A C 1
ATOM 1152 O O . SER A 1 154 ? -12.837 3.107 39.179 1.00 52.97 154 SER A O 1
ATOM 1154 N N . CYS A 1 155 ? -13.008 2.054 37.206 1.00 54.72 155 CYS A N 1
ATOM 1155 C CA . CYS A 1 155 ? -14.116 1.152 37.527 1.00 54.72 155 CYS A CA 1
ATOM 1156 C C . CYS A 1 155 ? -13.864 0.251 38.751 1.00 54.72 155 CYS A C 1
ATOM 1158 O O . CYS A 1 155 ? -14.820 -0.291 39.311 1.00 54.72 155 CYS A O 1
ATOM 1160 N N . CYS A 1 156 ? -12.622 0.127 39.219 1.00 55.94 156 CYS A N 1
ATOM 1161 C CA . CYS A 1 156 ? -12.260 -0.689 40.369 1.00 55.94 156 CYS A CA 1
ATOM 1162 C C . CYS A 1 156 ? -11.067 -0.091 41.140 1.00 55.94 156 CYS A C 1
ATOM 1164 O O . CYS A 1 156 ? -10.064 -0.770 41.355 1.00 55.94 156 CYS A O 1
ATOM 1166 N N . ASP A 1 157 ? -11.166 1.165 41.581 1.00 50.88 157 ASP A N 1
ATOM 1167 C CA . ASP A 1 157 ? -10.268 1.674 42.623 1.00 50.88 157 ASP A CA 1
ATOM 1168 C C . ASP A 1 157 ? -10.698 1.071 43.970 1.00 50.88 157 ASP A C 1
ATOM 1170 O O . ASP A 1 157 ? -11.772 1.405 44.467 1.00 50.88 157 ASP A O 1
ATOM 1174 N N . GLU A 1 158 ? -9.888 0.128 44.472 1.00 51.38 158 GLU A N 1
ATOM 1175 C CA . GLU A 1 158 ? -9.897 -0.495 45.811 1.00 51.38 158 GLU A CA 1
ATOM 1176 C C . GLU A 1 158 ? -11.307 -0.673 46.444 1.00 51.38 158 GLU A C 1
ATOM 1178 O O . GLU A 1 158 ? -11.865 0.253 47.026 1.00 51.38 158 GLU A O 1
ATOM 1183 N N . ASP A 1 159 ? -11.860 -1.897 46.381 1.00 52.81 159 ASP A N 1
ATOM 1184 C CA . ASP A 1 159 ? -13.050 -2.378 47.133 1.00 52.81 159 ASP A CA 1
ATOM 1185 C C . ASP A 1 159 ? -14.464 -2.226 46.516 1.00 52.81 159 ASP A C 1
ATOM 1187 O O . ASP A 1 159 ? -15.457 -2.181 47.247 1.00 52.81 159 ASP A O 1
ATOM 1191 N N . LYS A 1 160 ? -14.623 -2.211 45.183 1.00 55.56 160 LYS A N 1
ATOM 1192 C CA . LYS A 1 160 ? -15.968 -2.208 44.542 1.00 55.56 160 LYS A CA 1
ATOM 1193 C C . LYS A 1 160 ? -16.429 -3.515 43.890 1.00 55.56 160 LYS A C 1
ATOM 1195 O O . LYS A 1 160 ? -17.576 -3.572 43.446 1.00 55.56 160 LYS A O 1
ATOM 1200 N N . CYS A 1 161 ? -15.590 -4.544 43.824 1.00 59.53 161 CYS A N 1
ATOM 1201 C CA . CYS A 1 161 ? -16.033 -5.845 43.326 1.00 59.53 161 CYS A CA 1
ATOM 1202 C C . CYS A 1 161 ? -16.884 -6.560 44.388 1.00 59.53 161 CYS A C 1
ATOM 1204 O O . CYS A 1 161 ? -16.611 -6.454 45.583 1.00 59.53 161 CYS A O 1
ATOM 1206 N N . GLU A 1 162 ? -17.939 -7.253 43.953 1.00 60.22 162 GLU A N 1
ATOM 1207 C CA . GLU A 1 162 ? -18.767 -8.082 44.836 1.00 60.22 162 GLU A CA 1
ATOM 1208 C C . GLU A 1 162 ? -17.915 -9.196 45.473 1.00 60.22 162 GLU A C 1
ATOM 1210 O O . GLU A 1 162 ? -16.932 -9.650 44.880 1.00 60.22 162 GLU A O 1
ATOM 1215 N N . ASP A 1 163 ? -18.272 -9.632 46.686 1.00 59.94 163 ASP A N 1
ATOM 1216 C CA . ASP A 1 163 ? -17.564 -10.706 47.390 1.00 59.94 163 ASP A CA 1
ATOM 1217 C C . ASP A 1 163 ? -17.415 -11.943 46.481 1.00 59.94 163 ASP A C 1
ATOM 1219 O O . ASP A 1 163 ? -18.404 -12.541 46.056 1.00 59.94 163 ASP A O 1
ATOM 1223 N N . GLY A 1 164 ? -16.168 -12.337 46.191 1.00 63.72 164 GLY A N 1
ATOM 1224 C CA . GLY A 1 164 ? -15.846 -13.422 45.250 1.00 63.72 164 GLY A CA 1
ATOM 1225 C C . GLY A 1 164 ? -15.337 -12.968 43.876 1.00 63.72 164 GLY A C 1
ATOM 1226 O O . GLY A 1 164 ? -15.126 -13.812 43.007 1.00 63.72 164 GLY A O 1
ATOM 1227 N N . TYR A 1 165 ? -15.104 -11.668 43.674 1.00 62.00 165 TYR A N 1
ATOM 1228 C CA . TYR A 1 165 ? -14.516 -11.106 42.456 1.00 62.00 165 TYR A CA 1
ATOM 1229 C C . TYR A 1 165 ? -13.305 -10.214 42.789 1.00 62.00 165 TYR A C 1
ATOM 1231 O O . TYR A 1 165 ? -13.300 -9.517 43.803 1.00 62.00 165 TYR A O 1
ATOM 1239 N N . ILE A 1 166 ? -12.270 -10.228 41.943 1.00 64.62 166 ILE A N 1
ATOM 1240 C CA . ILE A 1 166 ? -11.065 -9.386 42.057 1.00 64.62 166 ILE A CA 1
ATOM 1241 C C . ILE A 1 166 ? -10.944 -8.447 40.861 1.00 64.62 166 ILE A C 1
ATOM 1243 O O . ILE A 1 166 ? -11.415 -8.761 39.774 1.00 64.62 166 ILE A O 1
ATOM 1247 N N . CYS A 1 167 ? -10.296 -7.300 41.064 1.00 65.00 167 CYS A N 1
ATOM 1248 C CA . CYS A 1 167 ? -9.971 -6.375 39.983 1.00 65.00 167 CYS A CA 1
ATOM 1249 C C . CYS A 1 167 ? -8.738 -6.869 39.213 1.00 65.00 167 CYS A C 1
ATOM 1251 O O . CYS A 1 167 ? -7.642 -6.924 39.775 1.00 65.00 167 CYS A O 1
ATOM 1253 N N . GLU A 1 168 ? -8.915 -7.190 37.935 1.00 63.81 168 GLU A N 1
ATOM 1254 C CA . GLU A 1 168 ? -7.848 -7.489 36.980 1.00 63.81 168 GLU A CA 1
ATOM 1255 C C . GLU A 1 168 ? -8.045 -6.602 35.744 1.00 63.81 168 GLU A C 1
ATOM 1257 O O . GLU A 1 168 ? -9.125 -6.577 35.158 1.00 63.81 168 GLU A O 1
ATOM 1262 N N . ASP A 1 169 ? -7.033 -5.799 35.402 1.00 57.69 169 ASP A N 1
ATOM 1263 C CA . ASP A 1 169 ? -7.057 -4.848 34.277 1.00 57.69 169 ASP A CA 1
ATOM 1264 C C . ASP A 1 169 ? -8.278 -3.900 34.238 1.00 57.69 169 ASP A C 1
ATOM 1266 O O . ASP 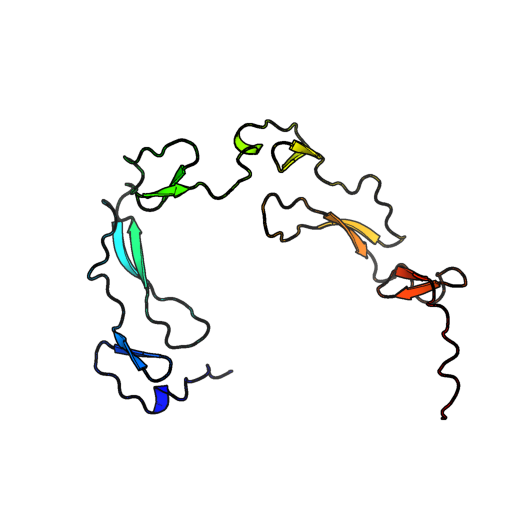A 1 169 ? -8.717 -3.471 33.174 1.00 57.69 169 ASP A O 1
ATOM 1270 N N . GLY A 1 170 ? -8.827 -3.545 35.408 1.00 58.94 170 GLY A N 1
ATOM 1271 C CA . GLY A 1 170 ? -10.010 -2.679 35.523 1.00 58.94 170 GLY A CA 1
ATOM 1272 C C . GLY A 1 170 ? -11.352 -3.415 35.429 1.00 58.94 170 GLY A C 1
ATOM 1273 O O . GLY A 1 170 ? -12.399 -2.771 35.409 1.00 58.94 170 GLY A O 1
ATOM 1274 N N . TYR A 1 171 ? -11.348 -4.748 35.413 1.00 53.88 171 TYR A N 1
ATOM 1275 C CA . TYR A 1 171 ? -12.547 -5.584 35.380 1.00 53.88 171 TYR A CA 1
ATOM 1276 C C . TYR A 1 171 ? -12.659 -6.431 36.651 1.00 53.88 171 TYR A C 1
ATOM 1278 O O . TYR A 1 171 ? -11.674 -6.995 37.121 1.00 53.88 171 TYR A O 1
ATOM 1286 N N . CYS A 1 172 ? -13.873 -6.576 37.191 1.00 61.44 172 CYS A N 1
ATOM 1287 C CA . CYS A 1 172 ? -14.140 -7.560 38.240 1.00 61.44 172 CYS A CA 1
ATOM 1288 C C . CYS A 1 172 ? -14.232 -8.959 37.615 1.00 61.44 172 CYS A C 1
ATOM 1290 O O . CYS A 1 172 ? -15.225 -9.291 36.966 1.00 61.44 172 CYS A O 1
ATOM 1292 N N . VAL A 1 173 ? -13.209 -9.783 37.816 1.00 71.25 173 VAL A N 1
ATOM 1293 C CA . VAL A 1 173 ? -13.168 -11.187 37.387 1.00 71.25 173 VAL A CA 1
ATOM 1294 C C . VAL A 1 173 ? -13.431 -12.103 38.580 1.00 71.25 173 VAL A C 1
ATOM 1296 O O . VAL A 1 173 ? -13.082 -11.753 39.708 1.00 71.25 173 VAL A O 1
ATOM 1299 N N . GLU A 1 174 ? -14.079 -13.256 38.371 1.00 68.94 174 GLU A N 1
ATOM 1300 C CA . GLU A 1 174 ? -14.297 -14.228 39.455 1.00 68.94 174 GLU A CA 1
ATOM 1301 C C . GLU A 1 174 ? -12.956 -14.590 40.085 1.00 68.94 174 GLU A C 1
ATOM 1303 O O . GLU A 1 174 ? -12.000 -14.901 39.371 1.00 68.94 174 GLU A O 1
ATOM 1308 N N . THR A 1 175 ? -12.881 -14.576 41.419 1.00 65.56 175 THR A N 1
ATOM 1309 C CA . THR A 1 175 ? -11.708 -15.123 42.096 1.00 65.56 175 THR A CA 1
ATOM 1310 C C . THR A 1 175 ? -11.524 -16.553 41.608 1.00 65.56 175 THR A C 1
ATOM 1312 O O . THR A 1 175 ? -12.444 -17.360 41.799 1.00 65.56 175 THR A O 1
ATOM 1315 N N . PRO A 1 176 ? -10.380 -16.898 40.985 1.00 59.91 176 PRO A N 1
ATOM 1316 C CA . PRO A 1 176 ? -10.116 -18.283 40.655 1.00 59.91 176 PRO A CA 1
ATOM 1317 C C . PRO A 1 176 ? -10.253 -19.092 41.949 1.00 59.91 176 PRO A C 1
ATOM 1319 O O . PRO A 1 176 ? -9.814 -18.613 43.003 1.00 59.91 176 PRO A O 1
ATOM 1322 N N . PRO A 1 177 ? -10.900 -20.274 41.914 1.00 50.44 177 PRO A N 1
ATOM 1323 C CA . PRO A 1 177 ? -11.018 -21.104 43.100 1.00 50.44 177 PRO A CA 1
ATOM 1324 C C . PRO A 1 177 ? -9.615 -21.267 43.665 1.00 50.44 177 PRO A C 1
ATOM 1326 O O . PRO A 1 177 ? -8.706 -21.674 42.940 1.00 50.44 177 PRO A O 1
ATOM 1329 N N . VAL A 1 178 ? -9.436 -20.864 44.924 1.00 49.78 178 VAL A N 1
ATOM 1330 C CA . VAL A 1 178 ? -8.180 -21.045 45.644 1.00 49.78 178 VAL A CA 1
ATOM 1331 C C . VAL A 1 178 ? -7.924 -22.545 45.635 1.00 49.78 178 VAL A C 1
ATOM 1333 O O . VAL A 1 178 ? -8.526 -23.291 46.402 1.00 49.78 178 VAL A O 1
ATOM 1336 N N . ASP A 1 179 ? -7.100 -23.008 44.700 1.00 38.16 179 ASP A N 1
ATOM 1337 C CA . ASP A 1 179 ? -6.535 -24.339 44.777 1.00 38.16 179 ASP A CA 1
ATOM 1338 C C . ASP A 1 179 ? -5.695 -24.297 46.056 1.00 38.16 179 ASP A C 1
ATOM 1340 O O . ASP A 1 179 ? -4.760 -23.497 46.167 1.00 38.16 179 ASP A O 1
ATOM 1344 N N . ASP A 1 180 ? -6.115 -25.060 47.066 1.00 40.44 180 ASP A N 1
ATOM 1345 C CA . ASP A 1 180 ? -5.488 -25.226 48.381 1.00 40.44 180 ASP A CA 1
ATOM 1346 C C . ASP A 1 180 ? -4.086 -25.866 48.246 1.00 40.44 180 ASP A C 1
ATOM 1348 O O . ASP A 1 180 ? -3.774 -26.911 48.816 1.00 40.44 180 ASP A O 1
ATOM 1352 N N . GLN A 1 181 ? -3.205 -25.249 47.462 1.00 37.97 181 GLN A N 1
ATOM 1353 C CA . GLN A 1 181 ? -1.832 -25.665 47.214 1.00 37.97 181 GLN A CA 1
ATOM 1354 C C . GLN A 1 181 ? -0.905 -24.453 47.098 1.00 37.97 181 GLN A C 1
ATOM 1356 O O . GLN A 1 181 ? -0.157 -24.330 46.137 1.00 37.97 181 GLN A O 1
ATOM 1361 N N . CYS A 1 182 ? -0.926 -23.563 48.097 1.00 36.56 182 CYS A N 1
ATOM 1362 C CA . CYS A 1 182 ? 0.287 -22.858 48.545 1.00 36.56 182 CYS A CA 1
ATOM 1363 C C . CYS A 1 182 ? 0.103 -22.116 49.883 1.00 36.56 182 CYS A C 1
ATOM 1365 O O . CYS A 1 182 ? 0.564 -20.993 50.069 1.00 36.56 182 CYS A O 1
ATOM 1367 N N . ALA A 1 183 ? -0.506 -22.764 50.877 1.00 34.88 183 ALA A N 1
ATOM 1368 C CA . ALA A 1 183 ? -0.140 -22.480 52.261 1.00 34.88 183 ALA A CA 1
ATOM 1369 C C . ALA A 1 183 ? 1.126 -23.290 52.558 1.00 34.88 183 ALA A C 1
ATOM 1371 O O . ALA A 1 183 ? 1.037 -24.504 52.636 1.00 34.88 183 ALA A O 1
ATOM 1372 N N . TYR A 1 184 ? 2.285 -22.623 52.600 1.00 37.28 184 TYR A N 1
ATOM 1373 C CA . TYR A 1 184 ? 3.512 -22.907 53.372 1.00 37.28 184 TYR A CA 1
ATOM 1374 C C . TYR A 1 184 ? 4.730 -22.381 52.595 1.00 37.28 184 TYR A C 1
ATOM 1376 O O . TYR A 1 184 ? 5.243 -23.066 51.716 1.00 37.28 184 TYR A O 1
ATOM 1384 N N . THR A 1 185 ? 5.229 -21.189 52.951 1.00 29.30 185 THR A N 1
ATOM 1385 C CA . THR A 1 185 ? 6.635 -20.943 53.362 1.00 29.30 185 THR A CA 1
ATOM 1386 C C . THR A 1 185 ? 6.883 -19.437 53.567 1.00 29.30 185 THR A C 1
ATOM 1388 O O . THR A 1 185 ? 7.128 -18.700 52.623 1.00 29.30 185 THR A O 1
ATOM 1391 N N . LEU A 1 186 ? 6.798 -19.032 54.842 1.00 36.41 186 LEU A N 1
ATOM 1392 C CA . LEU A 1 186 ? 7.683 -18.122 55.596 1.00 36.41 186 LEU A CA 1
ATOM 1393 C C . LEU A 1 186 ? 8.202 -16.827 54.935 1.00 36.41 186 LEU A C 1
ATOM 1395 O O . LEU A 1 186 ? 9.142 -16.875 54.146 1.00 36.41 186 LEU A O 1
ATOM 1399 N N . CYS A 1 187 ? 7.720 -15.684 55.440 1.00 31.52 187 CYS A N 1
ATOM 1400 C CA . CYS A 1 187 ? 8.482 -14.733 56.273 1.00 31.52 187 CYS A CA 1
ATOM 1401 C C . CYS A 1 187 ? 7.519 -13.807 57.028 1.00 31.52 187 CYS A C 1
ATOM 1403 O O . CYS A 1 187 ? 6.539 -13.352 56.402 1.00 31.52 187 CYS A O 1
#

Secondary structure (DSSP, 8-state):
-PPP---TTGGG--PPTTEEEETTEEEEPP-STT--PPTTEEEEEE----SSS----EEEEEESSS--TTSS--PPTTEEEETTEEEEPP-S-TTGGG--PPTTEEEETTEEEEPP-STT--PPTTEEEEEE----SSS--PPEEEEEESSS--TTSSS-SPTTEEEETTEEEEPPP--S-------

Foldseek 3Di:
DPDADDLPLQVPADEDPQWDDDNVDTDGQDDCVPPDAAVQWDWDFAFDDDSHDDGRTDTDIDGNDPDALCPPDDEDPQFDDDRVDTDGPPPPVSLVVPADEDPQWDDDNVDTDGQDDCVPPDDDVQWDWDFAFDDDPDDDGRTDTDIDGNDPDACDDDDDADPQFDDDPRDTDGDDPPPPPDDDDDD

Organism: NCBI:txid36148

Sequence (187 aa):
VETPPVDHQCAYTLCETGTYCLDGKCYPIPTCTGYECCPGEECILEDVECFTSPCPPIPTCVPIIKESCCDEVKCEDGYTCEDGDCIEIPPVDHQCAYTLCETGTYCLDGKCYPIPTCNGYECCPGEECILEDVECFTSPCPPIPTCVPIIKESCCDEDKCEDGYICEDGYCVETPPVDDQCAYTLC

Radius of gyration: 29.3 Å; chains: 1; bounding box: 65×39×80 Å

pLDDT: mean 74.82, std 15.08, range [29.3, 94.0]

=== Feature glossary ===
The features interleaved in this record are:

— What the protein is —

Sequence gives the chain of amino acids in standard one-letter code (A=alanine, C=cysteine, …, Y=tyrosine), read N→C. It is the only feature that is directly encoded by the gene; all structural features are derived from the folded form of this sequence.

Database cross-references. InterPro integrates a dozen domain/family signature databases into unified entries with residue-range hits. GO terms attach function/process/location labels with evidence codes. CATH codes position the fold in a four-level structural taxonomy. Organism is the NCBI-taxonomy species name.

— Where its atoms are —

Atomic coordinates in PDBx/mmCIF format — the same representation the Protein Data Bank distributes. Each line of the _atom_site loop places one backbone atom in Cartesian space (units: ångströms, origin: arbitrary).

The six renders are orthographic views along the three Cartesian axes in both directions. Representation (cartoon, sticks, or surface) and color scheme (sequence-rainbow or by-chain) vary across proteins so the training set covers all the common visualization conventions.

— Local backbone conformation —

Eight-state secondary structure (DSSP): H is the canonical α-helix, G the tighter 3₁₀-helix, I the wider π-helix; E/B are β-structure, T and S are turns and bends, and '-' is everything else. DSSP derives these from the pattern of main-chain N–H···O=C hydrogen bonds, not from the sequence.

P-SEA three-state annotation labels each residue as helix, strand, or coil based purely on the geometry of the Cα trace. It serves as a fallback when the full backbone (and thus DSSP) is unavailable.

The φ/ψ torsion pair specifies the backbone conformation at each residue. φ rotates about the N–Cα bond, ψ about the Cα–C bond. Steric clashes forbid most of the (φ, ψ) plane — the allowed regions (α-helix basin, β-sheet basin, left-handed helix) are the Ramachandran-allowed regions.

— Global shape and packing —

The geometric summary reports three shape descriptors. Rg (radius of gyration) measures how spread out the Cα atoms are about their centre of mass; compact globular proteins have small Rg, elongated or unfolded ones large. Cα contacts (<8 Å, |i−j|>4) count long-range residue pairs in spatial proximity — high for tightly packed folds, near zero for rods or random coil. The bounding-box extents give the protein's footprint along x, y, z in Å.

Solvent-accessible surface area (SASA) is the area in Å² traced out by the centre of a 1.4 Å probe sphere (a water molecule) rolled over the protein's van der Waals surface (Shrake–Rupley / Lee–Richards construction). Buried residues have near-zero SASA; fully exposed residues can exceed 200 Å². The total SASA scales roughly with the number of surface residues.

The contact map is a binary N×N matrix image: pixel (i, j) is dark where Cα_i and Cα_j are within 8 Å and |i−j|>4. Because the |i−j|>4 filter removes local helical contacts, off-diagonal stripes parallel to the main diagonal indicate parallel β-sheets; stripes perpendicular to it indicate antiparallel β-sheets. The Ramachandran plot scatters every residue's (φ, ψ) pair against the sterically allowed regions. The PAE heatmap renders the predicted-aligned-error matrix.

— Structural neighborhood —

3Di is Foldseek's structural alphabet. Each residue is assigned one of twenty discrete states based on how its Cα sits relative to its spatial (not sequential) neighbors. Aligning 3Di strings finds structural homologs roughly as well as full 3D superposition, but orders of magnitude faster.

Nearest PDB neighbors are the top structural matches found by Foldseek when searching this structure against the entire Protein Data Bank. Each hit reports a TM-score (0 to 1; >0.5 almost always implies the same fold) and an E-value. These are *structural* homologs — they may share no detectable sequence similarity.

— Confidence and disorder —

For AlphaFold models, the B-factor field carries pLDDT — the model's own estimate of local accuracy on a 0–100 scale. Regions with pLDDT<50 should be treated as essentially unmodeled; they often correspond to intrinsically disordered segments.

Crystallographic B-factors measure how much each atom's electron density is smeared out, in Å². They rise in mobile loops and surface residues and fall in the buried interior. In AlphaFold models this column is repurposed to hold pLDDT instead.

Predicted aligned error is AlphaFold's pairwise confidence. Unlike pLDDT (per-residue), PAE is per-residue-pair and captures whether two parts of the structure are correctly placed relative to each other. Units are ångströms of expected positional error.